Protein AF-A0A292YGA5-F1 (afdb_monomer)

pLDDT: mean 84.22, std 21.37, range [30.75, 98.56]

Structure (mmCIF, N/CA/C/O backbone):
data_AF-A0A292YGA5-F1
#
_entry.id   AF-A0A292YGA5-F1
#
loop_
_atom_site.group_PDB
_atom_site.id
_atom_site.type_symbol
_atom_site.label_atom_id
_atom_site.label_alt_id
_atom_site.label_comp_id
_atom_site.label_asym_id
_atom_site.label_entity_id
_atom_site.label_seq_id
_atom_site.pdbx_PDB_ins_code
_atom_site.Cartn_x
_atom_site.Cartn_y
_atom_site.Cartn_z
_atom_site.occupancy
_atom_site.B_iso_or_equiv
_atom_site.auth_seq_id
_atom_site.auth_comp_id
_atom_site.auth_asym_id
_atom_site.auth_atom_id
_atom_site.pdbx_PDB_model_num
ATOM 1 N N . MET A 1 1 ? 55.006 -7.213 19.795 1.00 36.94 1 MET A N 1
ATOM 2 C CA . MET A 1 1 ? 55.096 -8.592 19.264 1.00 36.94 1 MET A CA 1
ATOM 3 C C . MET A 1 1 ? 53.726 -9.021 18.748 1.00 36.94 1 MET A C 1
ATOM 5 O O . MET A 1 1 ? 52.816 -9.013 19.555 1.00 36.94 1 MET A O 1
ATOM 9 N N . LYS A 1 2 ? 53.654 -9.428 17.462 1.00 37.22 2 LYS A N 1
ATOM 10 C CA . LYS A 1 2 ? 52.672 -10.337 16.805 1.00 37.22 2 LYS A CA 1
ATOM 11 C C . LYS A 1 2 ? 51.187 -9.887 16.752 1.00 37.22 2 LYS A C 1
ATOM 13 O O . LYS A 1 2 ? 50.648 -9.563 17.791 1.00 37.22 2 LYS A O 1
ATOM 18 N N . LYS A 1 3 ? 50.399 -9.919 15.661 1.00 42.31 3 LYS A N 1
ATOM 19 C CA . LYS A 1 3 ? 50.449 -10.244 14.201 1.00 42.31 3 LYS A CA 1
ATOM 20 C C . LYS A 1 3 ? 49.104 -9.689 13.634 1.00 42.31 3 LYS A C 1
ATOM 22 O O . LYS A 1 3 ? 48.087 -9.935 14.264 1.00 42.31 3 LYS A O 1
ATOM 27 N N . MET A 1 4 ? 49.035 -8.751 12.683 1.00 45.59 4 MET A N 1
ATOM 28 C CA . MET A 1 4 ? 48.920 -8.884 11.207 1.00 45.59 4 MET A CA 1
ATOM 29 C C . MET A 1 4 ? 48.117 -10.082 10.647 1.00 45.59 4 MET A C 1
ATOM 31 O O . MET A 1 4 ? 48.539 -11.228 10.786 1.00 45.59 4 MET A O 1
ATOM 35 N N . SER A 1 5 ? 47.022 -9.774 9.938 1.00 47.41 5 SER A N 1
ATOM 36 C CA . SER A 1 5 ? 46.408 -10.480 8.784 1.00 47.41 5 SER A CA 1
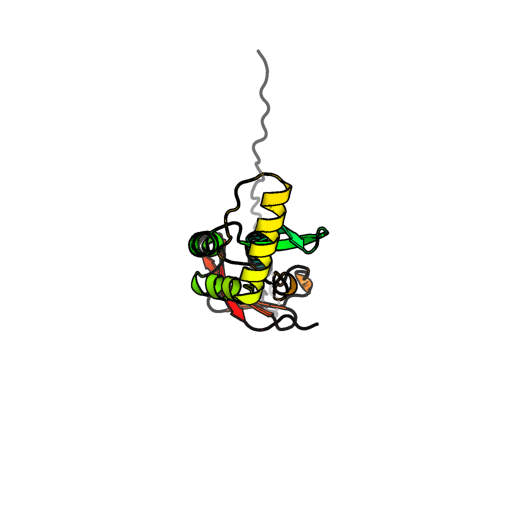ATOM 37 C C . SER A 1 5 ? 45.362 -9.501 8.212 1.00 47.41 5 SER A C 1
ATOM 39 O O . SER A 1 5 ? 44.391 -9.208 8.896 1.00 47.41 5 SER A O 1
ATOM 41 N N . THR A 1 6 ? 45.586 -8.720 7.152 1.00 47.16 6 THR A N 1
ATOM 42 C CA . THR A 1 6 ? 45.854 -9.039 5.735 1.00 47.16 6 THR A CA 1
ATOM 43 C C . THR A 1 6 ? 44.740 -9.853 5.085 1.00 47.16 6 THR A C 1
ATOM 45 O O . THR A 1 6 ? 44.683 -11.062 5.264 1.00 47.16 6 THR A O 1
ATOM 48 N N . LEU A 1 7 ? 43.918 -9.179 4.276 1.00 38.97 7 LEU A N 1
ATOM 49 C CA . LEU A 1 7 ? 43.362 -9.697 3.020 1.00 38.97 7 LEU A CA 1
ATOM 50 C C . LEU A 1 7 ? 42.917 -8.496 2.169 1.00 38.97 7 LEU A C 1
ATOM 52 O O . LEU A 1 7 ? 41.781 -8.036 2.224 1.00 38.97 7 LEU A O 1
ATOM 56 N N . LEU A 1 8 ? 43.884 -7.944 1.433 1.00 45.69 8 LEU A N 1
ATOM 57 C CA . LEU A 1 8 ? 43.663 -7.018 0.326 1.00 45.69 8 LEU A CA 1
ATOM 58 C C . LEU A 1 8 ? 43.390 -7.858 -0.923 1.00 45.69 8 LEU A C 1
ATOM 60 O O . LEU A 1 8 ? 44.188 -8.720 -1.290 1.00 45.69 8 LEU A O 1
ATOM 64 N N . LEU A 1 9 ? 42.243 -7.607 -1.546 1.00 36.03 9 LEU A N 1
ATOM 65 C CA . LEU A 1 9 ? 41.807 -8.217 -2.792 1.00 36.03 9 LEU A CA 1
ATOM 66 C C . LEU A 1 9 ? 42.615 -7.613 -3.950 1.00 36.03 9 LEU A C 1
ATOM 68 O O . LEU A 1 9 ? 42.354 -6.492 -4.376 1.00 36.03 9 LEU A O 1
ATOM 72 N N . ALA A 1 10 ? 43.603 -8.353 -4.446 1.00 46.50 10 ALA A N 1
ATOM 73 C CA . ALA A 1 10 ? 44.297 -8.053 -5.692 1.00 46.50 10 ALA A CA 1
ATOM 74 C C . ALA A 1 10 ? 44.025 -9.193 -6.678 1.00 46.50 10 ALA A C 1
ATOM 76 O O . ALA A 1 10 ? 44.630 -10.259 -6.588 1.00 46.50 10 ALA A O 1
ATOM 77 N N . ALA A 1 11 ? 43.100 -8.968 -7.609 1.00 43.94 11 ALA A N 1
ATOM 78 C CA . ALA A 1 11 ? 42.977 -9.775 -8.814 1.00 43.94 11 ALA A CA 1
ATOM 79 C C . ALA A 1 11 ? 43.435 -8.912 -9.993 1.00 43.94 11 ALA A C 1
ATOM 81 O O . ALA A 1 11 ? 42.787 -7.949 -10.396 1.00 43.94 11 ALA A O 1
ATOM 82 N N . THR A 1 12 ? 44.628 -9.245 -10.462 1.00 43.00 12 THR A N 1
ATOM 83 C CA . THR A 1 12 ? 45.374 -8.669 -11.575 1.00 43.00 12 THR A CA 1
ATOM 84 C C . THR A 1 12 ? 44.619 -8.762 -12.901 1.00 43.00 12 THR A C 1
ATOM 86 O O . THR A 1 12 ? 44.278 -9.855 -13.350 1.00 43.00 12 THR A O 1
ATOM 89 N N . LEU A 1 13 ? 44.452 -7.615 -13.564 1.00 35.78 13 LEU A N 1
ATOM 90 C CA . LEU A 1 13 ? 44.256 -7.508 -15.011 1.00 35.78 13 LEU A CA 1
ATOM 91 C C . LEU A 1 13 ? 45.503 -8.061 -15.717 1.00 35.78 13 LEU A C 1
ATOM 93 O O . LEU A 1 13 ? 46.558 -7.429 -15.693 1.00 35.78 13 LEU A O 1
ATOM 97 N N . VAL A 1 14 ? 45.387 -9.226 -16.354 1.00 40.16 14 VAL A N 1
ATOM 98 C CA . VAL A 1 14 ? 46.364 -9.686 -17.347 1.00 40.16 14 VAL A CA 1
ATOM 99 C C . VAL A 1 14 ? 45.773 -9.420 -18.722 1.00 40.16 14 VAL A C 1
ATOM 101 O O . VAL A 1 14 ? 44.902 -10.138 -19.204 1.00 40.16 14 VAL A O 1
ATOM 104 N N . VAL A 1 15 ? 46.252 -8.336 -19.327 1.00 43.38 15 VAL A N 1
ATOM 105 C CA . VAL A 1 15 ? 46.129 -8.063 -20.755 1.00 43.38 15 VAL A CA 1
ATOM 106 C C . VAL A 1 15 ? 47.105 -8.991 -21.471 1.00 43.38 15 VAL A C 1
ATOM 108 O O . VAL A 1 15 ? 48.317 -8.825 -21.357 1.00 43.38 15 VAL A O 1
ATOM 111 N N . THR A 1 16 ? 46.591 -9.948 -22.235 1.00 45.00 16 THR A N 1
ATOM 112 C CA . THR A 1 16 ? 47.358 -10.628 -23.283 1.00 45.00 16 THR A CA 1
ATOM 113 C C . THR A 1 16 ? 46.662 -10.408 -24.615 1.00 45.00 16 THR A C 1
ATOM 115 O O . THR A 1 16 ? 45.787 -11.158 -25.039 1.00 45.00 16 THR A O 1
ATOM 118 N N . ALA A 1 17 ? 47.081 -9.336 -25.287 1.00 42.00 17 ALA A N 1
ATOM 119 C CA . ALA A 1 17 ? 46.960 -9.224 -26.727 1.00 42.00 17 ALA A CA 1
ATOM 120 C C . ALA A 1 17 ? 47.887 -10.272 -27.359 1.00 42.00 17 ALA A C 1
ATOM 122 O O . ALA A 1 17 ? 49.104 -10.207 -27.198 1.00 42.00 17 ALA A O 1
ATOM 123 N N . ALA A 1 18 ? 47.312 -11.233 -28.075 1.00 42.38 18 ALA A N 1
ATOM 124 C CA . ALA A 1 18 ? 48.036 -12.043 -29.040 1.00 42.38 18 ALA A CA 1
ATOM 125 C C . ALA A 1 18 ? 47.460 -11.734 -30.421 1.00 42.38 18 ALA A C 1
ATOM 127 O O . ALA A 1 18 ? 46.301 -12.022 -30.716 1.00 42.38 18 ALA A O 1
ATOM 128 N N . ALA A 1 19 ? 48.289 -11.093 -31.239 1.00 43.38 19 ALA A N 1
ATOM 129 C CA . ALA A 1 19 ? 48.060 -10.892 -32.654 1.00 43.38 19 ALA A CA 1
ATOM 130 C C . ALA A 1 19 ? 47.937 -12.255 -33.354 1.00 43.38 19 ALA A C 1
ATOM 132 O O . ALA A 1 19 ? 48.871 -13.054 -33.340 1.00 43.38 19 ALA A O 1
ATOM 133 N N . GLY A 1 20 ? 46.790 -12.497 -33.983 1.00 33.97 20 GLY A N 1
ATOM 134 C CA . GLY A 1 20 ? 46.601 -13.544 -34.979 1.00 33.97 20 GLY A CA 1
ATOM 135 C C . GLY A 1 20 ? 46.347 -12.889 -36.329 1.00 33.97 20 GLY A C 1
ATOM 136 O O . GLY A 1 20 ? 45.259 -12.377 -36.576 1.00 33.97 20 GLY A O 1
ATOM 137 N N . VAL A 1 21 ? 47.363 -12.875 -37.190 1.00 38.38 21 VAL A N 1
ATOM 138 C CA . VAL A 1 21 ? 47.228 -12.524 -38.606 1.00 38.38 21 VAL A CA 1
ATOM 139 C C . VAL A 1 21 ? 46.658 -13.752 -39.318 1.00 38.38 21 VAL A C 1
ATOM 141 O O . VAL A 1 21 ? 47.274 -14.814 -39.295 1.00 38.38 21 VAL A O 1
ATOM 144 N N . GLY A 1 22 ? 45.480 -13.625 -39.931 1.00 30.75 22 GLY A N 1
ATOM 145 C CA . GLY A 1 22 ? 44.845 -14.705 -40.689 1.00 30.75 22 GLY A CA 1
ATOM 146 C C . GLY A 1 22 ? 43.631 -14.209 -41.469 1.00 30.75 22 GLY A C 1
ATOM 147 O O . GLY A 1 22 ? 42.563 -13.997 -40.908 1.00 30.75 22 GLY A O 1
ATOM 148 N N . CYS A 1 23 ? 43.815 -13.999 -42.770 1.00 35.69 23 CYS A N 1
ATOM 149 C CA . CYS A 1 23 ? 42.796 -13.565 -43.720 1.00 35.69 23 CYS A CA 1
ATOM 150 C C . CYS A 1 23 ? 41.814 -14.717 -44.008 1.00 35.69 23 CYS A C 1
ATOM 152 O O . CYS A 1 23 ? 42.226 -15.734 -44.559 1.00 35.69 23 CYS A O 1
ATOM 154 N N . SER A 1 24 ? 40.533 -14.576 -43.656 1.00 31.59 24 SER A N 1
ATOM 155 C CA . SER A 1 24 ? 39.443 -15.313 -44.308 1.00 31.59 24 SER A CA 1
ATOM 156 C C . SER A 1 24 ? 38.099 -14.614 -44.085 1.00 31.59 24 SER A C 1
ATOM 158 O O . SER A 1 24 ? 37.747 -14.194 -42.988 1.00 31.59 24 SER A O 1
ATOM 160 N N . SER A 1 25 ? 37.380 -14.472 -45.186 1.00 41.31 25 SER A N 1
ATOM 161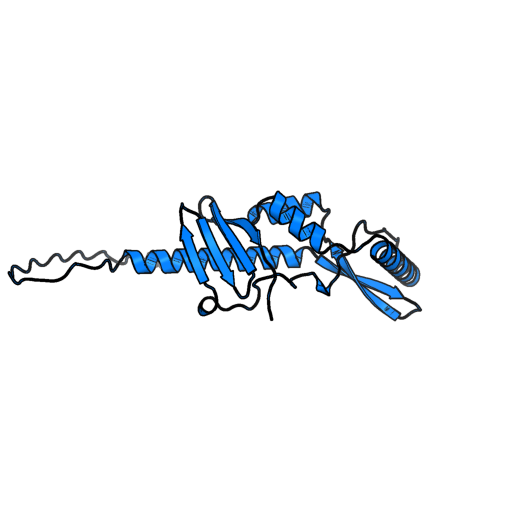 C CA . SER A 1 25 ? 36.035 -13.945 -45.397 1.00 41.31 25 SER A CA 1
ATOM 162 C C . SER A 1 25 ? 34.953 -14.350 -44.377 1.00 41.31 25 SER A C 1
ATOM 164 O O . SER A 1 25 ? 34.746 -15.533 -44.127 1.00 41.31 25 SER A O 1
ATOM 166 N N . GLY A 1 26 ? 34.133 -13.369 -43.968 1.00 41.62 26 GLY A N 1
ATOM 167 C CA . GLY A 1 26 ? 32.732 -13.566 -43.560 1.00 41.62 26 GLY A CA 1
ATOM 168 C C . GLY A 1 26 ? 32.420 -13.552 -42.052 1.00 41.62 26 GLY A C 1
ATOM 169 O O . GLY A 1 26 ? 33.089 -14.201 -41.263 1.00 41.62 26 GLY A O 1
ATOM 170 N N . LYS A 1 27 ? 31.300 -12.889 -41.710 1.00 35.88 27 LYS A N 1
ATOM 171 C CA . LYS A 1 27 ? 30.590 -12.794 -40.408 1.00 35.88 27 LYS A CA 1
ATOM 172 C C . LYS A 1 27 ? 31.090 -11.768 -39.374 1.00 35.88 27 LYS A C 1
ATOM 174 O O . LYS A 1 27 ? 31.952 -12.022 -38.548 1.00 35.88 27 LYS A O 1
ATOM 179 N N . GLN A 1 28 ? 30.399 -10.626 -39.406 1.00 40.97 28 GLN A N 1
ATOM 180 C CA . GLN A 1 28 ? 29.844 -9.852 -38.286 1.00 40.97 28 GLN A CA 1
ATOM 181 C C . GLN A 1 28 ? 30.280 -10.295 -36.874 1.00 40.97 28 GLN A C 1
ATOM 183 O O . GLN A 1 28 ? 29.779 -11.283 -36.334 1.00 40.97 28 GLN A O 1
ATOM 188 N N . ALA A 1 29 ? 31.153 -9.502 -36.250 1.00 36.06 29 ALA A N 1
ATOM 189 C CA . ALA A 1 29 ? 31.419 -9.576 -34.820 1.00 36.06 29 ALA A CA 1
ATOM 190 C C . ALA A 1 29 ? 30.175 -9.091 -34.058 1.00 36.06 29 ALA A C 1
ATOM 192 O O . ALA A 1 29 ? 29.891 -7.896 -33.9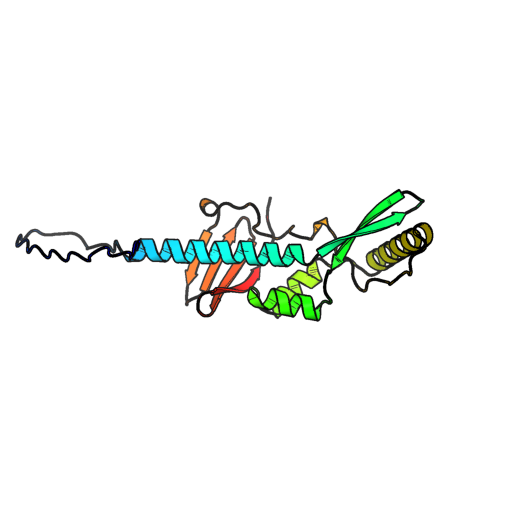88 1.00 36.06 29 ALA A O 1
ATOM 193 N N . ALA A 1 30 ? 29.395 -10.036 -33.537 1.00 38.81 30 ALA A N 1
ATOM 194 C CA . ALA A 1 30 ? 28.315 -9.751 -32.610 1.00 38.81 30 ALA A CA 1
ATOM 195 C C . ALA A 1 30 ? 28.892 -9.511 -31.208 1.00 38.81 30 ALA A C 1
ATOM 197 O O . ALA A 1 30 ? 29.649 -10.322 -30.681 1.00 38.81 30 ALA A O 1
ATOM 198 N N . SER A 1 31 ? 28.485 -8.387 -30.628 1.00 44.22 31 SER A N 1
ATOM 199 C CA . SER A 1 31 ? 28.705 -7.932 -29.259 1.00 44.22 31 SER A CA 1
ATOM 200 C C . SER A 1 31 ? 28.488 -9.024 -28.201 1.00 44.22 31 SER A C 1
ATOM 202 O O . SER A 1 31 ? 27.356 -9.479 -27.997 1.00 44.22 31 SER A O 1
ATOM 204 N N . THR A 1 32 ? 29.537 -9.384 -27.464 1.00 41.41 32 THR A N 1
ATOM 205 C CA . THR A 1 32 ? 29.425 -10.295 -26.310 1.00 41.41 32 THR A CA 1
ATOM 206 C C . THR A 1 32 ? 29.404 -9.554 -24.966 1.00 41.41 32 THR A C 1
ATOM 208 O O . THR A 1 32 ? 28.936 -10.119 -23.984 1.00 41.41 32 THR A O 1
ATOM 211 N N . GLU A 1 33 ? 29.820 -8.283 -24.908 1.00 41.44 33 GLU A N 1
ATOM 212 C CA . GLU A 1 33 ? 29.811 -7.485 -23.665 1.00 41.44 33 GLU A CA 1
ATOM 213 C C . GLU A 1 33 ? 28.479 -6.765 -23.396 1.00 41.44 33 GLU A C 1
ATOM 215 O O . GLU A 1 33 ? 28.034 -6.744 -22.252 1.00 41.44 33 GLU A O 1
ATOM 220 N N . ALA A 1 34 ? 27.769 -6.290 -24.427 1.00 44.22 34 ALA A N 1
ATOM 221 C CA . ALA A 1 34 ? 26.494 -5.575 -24.254 1.00 44.22 34 ALA A CA 1
ATOM 222 C C . ALA A 1 34 ? 25.399 -6.430 -23.574 1.00 44.22 34 ALA A C 1
ATOM 224 O O . ALA A 1 34 ? 24.658 -5.953 -22.725 1.00 44.22 34 ALA A O 1
ATOM 225 N N . LYS A 1 35 ? 25.345 -7.741 -23.855 1.00 47.25 35 LYS A N 1
ATOM 226 C CA . LYS A 1 35 ? 24.264 -8.617 -23.362 1.00 47.25 35 LYS A CA 1
ATOM 227 C C . LYS A 1 35 ? 24.291 -8.889 -21.853 1.00 47.25 35 LYS A C 1
ATOM 229 O O . LYS A 1 35 ? 23.268 -9.287 -21.295 1.00 47.25 35 LYS A O 1
ATOM 234 N N . LYS A 1 36 ? 25.449 -8.763 -21.194 1.00 51.69 36 LYS A N 1
ATOM 235 C CA . LYS A 1 36 ? 25.587 -9.097 -19.764 1.00 51.69 36 LYS A CA 1
ATOM 236 C C . LYS A 1 36 ? 25.152 -7.931 -18.874 1.00 51.69 36 LYS A C 1
ATOM 238 O O . LYS A 1 36 ? 24.501 -8.168 -17.858 1.00 51.69 36 LYS A O 1
ATOM 243 N N . ASP A 1 37 ? 25.466 -6.709 -19.296 1.00 59.75 37 ASP A N 1
ATOM 244 C CA . ASP A 1 37 ? 25.106 -5.474 -18.595 1.00 59.75 37 ASP A CA 1
ATOM 245 C C . ASP A 1 37 ? 23.593 -5.204 -18.699 1.00 59.75 37 ASP A C 1
ATOM 247 O O . ASP A 1 37 ? 22.925 -4.983 -17.687 1.00 59.75 37 ASP A O 1
ATOM 251 N N . ASP A 1 38 ? 23.010 -5.422 -19.886 1.00 70.19 38 ASP A N 1
ATOM 252 C CA . ASP A 1 38 ? 21.560 -5.336 -20.108 1.00 70.19 38 ASP A CA 1
ATOM 253 C C . ASP A 1 38 ? 20.784 -6.297 -19.192 1.00 70.19 38 ASP A C 1
ATOM 255 O O . ASP A 1 38 ? 19.786 -5.924 -18.572 1.00 70.19 38 ASP A O 1
ATOM 259 N N . SER A 1 39 ? 21.263 -7.539 -19.031 1.00 79.69 39 SER A N 1
ATOM 260 C CA . SER A 1 39 ? 20.615 -8.508 -18.137 1.00 79.69 39 SER A CA 1
ATOM 261 C C . SER A 1 39 ? 20.676 -8.075 -16.670 1.00 79.69 39 SER A C 1
ATOM 263 O O . SER A 1 39 ? 19.720 -8.316 -15.926 1.00 79.69 39 SER A O 1
ATOM 265 N N . GLN A 1 40 ? 21.767 -7.445 -16.233 1.00 88.19 40 GLN A N 1
ATOM 266 C CA . GLN A 1 40 ? 21.896 -6.957 -14.863 1.00 88.19 40 GLN A CA 1
ATOM 267 C C . GLN A 1 40 ? 21.010 -5.730 -14.619 1.00 88.19 40 GLN A C 1
ATOM 269 O O . GLN A 1 40 ? 20.318 -5.673 -13.597 1.00 88.19 40 GLN A O 1
ATOM 274 N N . ALA A 1 41 ? 20.972 -4.786 -15.560 1.00 88.44 41 ALA A N 1
ATOM 275 C CA . ALA A 1 41 ? 20.101 -3.618 -15.488 1.00 88.44 41 ALA A CA 1
ATOM 276 C C . ALA A 1 41 ? 18.619 -4.023 -15.430 1.00 88.44 41 ALA A C 1
ATOM 278 O O . ALA A 1 41 ? 17.898 -3.575 -14.538 1.00 88.44 41 ALA A O 1
ATOM 279 N N . GLN A 1 42 ? 18.191 -4.961 -16.281 1.00 91.06 42 GLN A N 1
ATOM 280 C CA . GLN A 1 42 ? 16.826 -5.499 -16.286 1.00 91.06 42 GLN A CA 1
ATOM 281 C C . GLN A 1 42 ? 16.465 -6.202 -14.970 1.00 91.06 42 GLN A C 1
ATOM 283 O O . GLN A 1 42 ? 15.392 -5.963 -14.414 1.00 91.06 42 GLN A O 1
ATOM 288 N N . ARG A 1 43 ? 17.368 -7.033 -14.427 1.00 92.50 43 ARG A N 1
ATOM 289 C CA . ARG A 1 43 ? 17.173 -7.681 -13.114 1.00 92.50 43 ARG A CA 1
ATOM 290 C C . ARG A 1 43 ? 17.053 -6.660 -11.991 1.00 92.50 43 ARG A C 1
ATOM 292 O O . ARG A 1 43 ? 16.224 -6.828 -11.101 1.00 92.50 43 ARG A O 1
ATOM 299 N N . THR A 1 44 ? 17.847 -5.595 -12.048 1.00 92.69 44 THR A N 1
ATOM 300 C CA . THR A 1 44 ? 17.812 -4.515 -11.057 1.00 92.69 44 THR A CA 1
ATOM 301 C C . THR A 1 44 ? 16.517 -3.708 -11.157 1.00 92.69 44 THR A C 1
ATOM 303 O O . THR A 1 44 ? 15.895 -3.430 -10.134 1.00 92.69 44 THR A O 1
ATOM 306 N N . ALA A 1 45 ? 16.060 -3.390 -12.373 1.00 94.31 45 ALA A N 1
ATOM 307 C CA . ALA A 1 45 ? 14.778 -2.725 -12.597 1.00 94.31 45 ALA A CA 1
ATOM 308 C C . ALA A 1 45 ? 13.604 -3.579 -12.092 1.00 94.31 45 ALA A C 1
ATOM 310 O O . ALA A 1 45 ? 12.704 -3.064 -11.431 1.00 94.31 45 ALA A O 1
ATOM 311 N N . TYR A 1 46 ? 13.637 -4.893 -12.329 1.00 95.50 46 TYR A N 1
ATOM 312 C CA . TYR A 1 46 ? 12.637 -5.821 -11.802 1.00 95.50 46 TYR A CA 1
ATOM 313 C C . TYR A 1 46 ? 12.637 -5.888 -10.272 1.00 95.50 46 TYR A C 1
ATOM 315 O O . TYR A 1 46 ? 11.588 -5.742 -9.644 1.00 95.50 46 TYR A O 1
ATOM 323 N N . ALA A 1 47 ? 13.814 -6.036 -9.659 1.00 95.00 47 ALA A N 1
ATOM 324 C CA . ALA A 1 47 ? 13.952 -6.034 -8.205 1.00 95.00 47 ALA A CA 1
ATOM 325 C C . ALA A 1 47 ? 13.461 -4.718 -7.579 1.00 95.00 47 ALA A C 1
ATOM 327 O O . ALA A 1 47 ? 12.864 -4.734 -6.503 1.00 95.00 47 ALA A O 1
ATOM 328 N N . ALA A 1 48 ? 13.657 -3.587 -8.263 1.00 95.62 48 ALA A N 1
ATOM 329 C CA . ALA A 1 48 ? 13.128 -2.303 -7.823 1.00 95.62 48 ALA A CA 1
ATOM 330 C C . ALA A 1 48 ? 11.593 -2.276 -7.813 1.00 95.62 48 ALA A C 1
ATOM 332 O O . ALA A 1 48 ? 11.028 -1.722 -6.873 1.00 95.62 48 ALA A O 1
ATOM 333 N N . VAL A 1 49 ? 10.914 -2.904 -8.787 1.00 96.75 49 VAL A N 1
ATOM 334 C CA . VAL A 1 49 ? 9.445 -3.032 -8.750 1.00 96.75 49 VAL A CA 1
ATOM 335 C C . VAL A 1 49 ? 8.993 -3.855 -7.551 1.00 96.75 49 VAL A C 1
ATOM 337 O O . VAL A 1 49 ? 8.124 -3.402 -6.811 1.00 96.75 49 VAL A O 1
ATOM 340 N N . LEU A 1 50 ? 9.604 -5.021 -7.325 1.00 96.19 50 LEU A N 1
ATOM 341 C CA . LEU A 1 50 ? 9.261 -5.878 -6.185 1.00 96.19 50 LEU A CA 1
ATOM 342 C C . LEU A 1 50 ? 9.427 -5.136 -4.855 1.00 96.19 50 LEU A C 1
ATOM 344 O O . LEU A 1 50 ? 8.513 -5.105 -4.038 1.00 96.19 50 LEU A O 1
ATOM 348 N N . LEU A 1 51 ? 10.558 -4.450 -4.670 1.00 95.12 51 LEU A N 1
ATOM 349 C CA . LEU A 1 51 ? 10.807 -3.666 -3.462 1.00 95.12 51 LEU A CA 1
ATOM 350 C C . LEU A 1 51 ? 9.799 -2.520 -3.294 1.00 95.12 51 LEU A C 1
ATOM 352 O O . LEU A 1 51 ? 9.383 -2.212 -2.177 1.00 95.12 51 LEU A O 1
ATOM 356 N N . ALA A 1 52 ? 9.428 -1.860 -4.388 1.00 96.19 52 ALA A N 1
ATOM 357 C CA . ALA A 1 52 ? 8.470 -0.766 -4.372 1.00 96.19 52 ALA A CA 1
ATOM 358 C C . ALA A 1 52 ? 7.055 -1.248 -3.993 1.00 96.19 52 ALA A C 1
ATOM 360 O O . ALA A 1 52 ? 6.367 -0.560 -3.234 1.00 96.19 52 ALA A O 1
ATOM 361 N N . GLU A 1 53 ? 6.646 -2.424 -4.473 1.00 96.25 53 GLU A N 1
ATOM 362 C CA . GLU A 1 53 ? 5.380 -3.085 -4.125 1.00 96.25 53 GLU A CA 1
ATOM 363 C C . GLU A 1 53 ? 5.372 -3.602 -2.679 1.00 96.25 53 GLU A C 1
ATOM 365 O O . GLU A 1 53 ? 4.389 -3.407 -1.963 1.00 96.25 53 GLU A O 1
ATOM 370 N N . ASP A 1 54 ? 6.478 -4.177 -2.201 1.00 95.25 54 ASP A N 1
ATOM 371 C CA . ASP A 1 54 ? 6.618 -4.604 -0.803 1.00 95.25 54 ASP A CA 1
ATOM 372 C C . ASP A 1 54 ? 6.520 -3.415 0.159 1.00 95.25 54 ASP A C 1
ATOM 374 O O . ASP A 1 54 ? 5.815 -3.469 1.170 1.00 95.25 54 ASP A O 1
ATOM 378 N N . ARG A 1 55 ? 7.176 -2.296 -0.178 1.00 95.12 55 ARG A N 1
ATOM 379 C CA . ARG A 1 55 ? 7.057 -1.041 0.581 1.00 95.12 55 ARG A CA 1
ATOM 380 C C . ARG A 1 55 ? 5.627 -0.520 0.591 1.00 95.12 55 ARG A C 1
ATOM 382 O O . ARG A 1 55 ? 5.176 -0.064 1.637 1.00 95.12 55 ARG A O 1
ATOM 389 N N . PHE A 1 56 ? 4.931 -0.584 -0.545 1.00 96.69 56 PHE A N 1
ATOM 390 C CA . PHE A 1 56 ? 3.532 -0.178 -0.651 1.00 96.69 56 PHE A CA 1
ATOM 391 C C . PHE A 1 56 ? 2.631 -1.020 0.255 1.00 96.69 56 PHE A C 1
ATOM 393 O O . PHE A 1 56 ? 1.900 -0.475 1.080 1.00 96.69 56 PHE A O 1
ATOM 400 N N . GLN A 1 57 ? 2.722 -2.345 0.157 1.00 95.56 57 GLN A N 1
ATOM 401 C CA . GLN A 1 57 ? 1.919 -3.259 0.972 1.00 95.56 57 GLN A CA 1
ATOM 402 C C . GLN A 1 57 ? 2.235 -3.108 2.465 1.00 95.56 57 GLN A C 1
ATOM 404 O O . GLN A 1 57 ? 1.323 -3.113 3.291 1.00 95.56 57 GLN A O 1
ATOM 409 N N . GLY A 1 58 ? 3.504 -2.865 2.807 1.00 94.81 58 GLY A N 1
ATOM 410 C CA . GLY A 1 58 ? 3.954 -2.578 4.168 1.00 94.81 58 GLY A CA 1
ATOM 411 C C . GLY A 1 58 ? 3.451 -1.255 4.763 1.00 94.81 58 GLY A C 1
ATOM 412 O O . GLY A 1 58 ? 3.712 -0.996 5.937 1.00 94.81 58 GLY A O 1
ATOM 413 N N . MET A 1 59 ? 2.735 -0.410 4.010 1.00 95.94 59 MET A N 1
ATOM 414 C CA . MET A 1 59 ? 2.061 0.778 4.561 1.00 95.94 59 MET A CA 1
ATOM 415 C C . MET A 1 59 ? 0.778 0.446 5.315 1.00 95.94 59 MET A C 1
ATOM 417 O O . MET A 1 59 ? 0.255 1.311 6.015 1.00 95.94 59 MET A O 1
ATOM 421 N N . PHE A 1 60 ? 0.273 -0.781 5.200 1.00 97.25 60 PHE A N 1
ATOM 422 C CA . PHE A 1 60 ? -0.984 -1.184 5.811 1.00 97.25 60 PHE A CA 1
ATOM 423 C C . PHE A 1 60 ? -0.749 -2.256 6.867 1.00 97.25 60 PHE A C 1
ATOM 425 O O . PHE A 1 60 ? -0.116 -3.279 6.612 1.00 97.25 60 PHE A O 1
ATOM 432 N N . GLU A 1 61 ? -1.296 -2.038 8.055 1.00 96.31 61 GLU A N 1
ATOM 433 C CA . GLU A 1 61 ? -1.201 -2.967 9.175 1.00 96.31 61 GLU A CA 1
ATOM 434 C C . GLU A 1 61 ? -2.583 -3.444 9.613 1.00 96.31 61 GLU A C 1
ATOM 436 O O . GLU A 1 61 ? -3.575 -2.720 9.517 1.00 96.31 61 GLU A O 1
ATOM 441 N N . ALA A 1 62 ? -2.656 -4.680 10.102 1.00 97.12 62 ALA A N 1
ATOM 442 C CA . ALA A 1 62 ? -3.883 -5.204 10.676 1.00 97.12 62 ALA A CA 1
ATOM 443 C C . ALA A 1 62 ? -4.077 -4.641 12.091 1.00 97.12 62 ALA A C 1
ATOM 445 O O . ALA A 1 62 ? -3.263 -4.879 12.984 1.00 97.12 62 ALA A O 1
ATOM 446 N N . LYS A 1 63 ? -5.189 -3.945 12.311 1.00 97.31 63 LYS A N 1
ATOM 447 C CA . LYS A 1 63 ? -5.640 -3.465 13.616 1.00 97.31 63 LYS A CA 1
ATOM 448 C C . LYS A 1 63 ? -6.872 -4.254 14.047 1.00 97.31 63 LYS A C 1
ATOM 450 O O . LYS A 1 63 ? -7.810 -4.431 13.270 1.00 97.31 63 LYS A O 1
ATOM 455 N N . GLN A 1 64 ? -6.856 -4.735 15.286 1.00 97.50 64 GLN A N 1
ATOM 456 C CA . GLN A 1 64 ? -7.938 -5.540 15.854 1.00 97.50 64 GLN A CA 1
ATOM 457 C C . GLN A 1 64 ? -9.060 -4.654 16.410 1.00 97.50 64 GLN A C 1
ATOM 459 O O . GLN A 1 64 ? -8.798 -3.645 17.069 1.00 97.50 64 GLN A O 1
ATOM 464 N N . GLY A 1 65 ? -10.303 -5.057 16.165 1.00 97.44 65 GLY A N 1
ATOM 465 C CA . GLY A 1 65 ? -11.534 -4.510 16.731 1.00 97.44 65 GLY A CA 1
ATOM 466 C C . GLY A 1 65 ? -12.424 -5.623 17.297 1.00 97.44 65 GLY A C 1
ATOM 467 O O . GLY A 1 65 ? -12.083 -6.802 17.202 1.00 97.44 65 GLY A O 1
ATOM 468 N N . LEU A 1 66 ? -13.563 -5.253 17.884 1.00 98.00 66 LEU A N 1
ATOM 469 C CA . LEU A 1 66 ? -14.614 -6.185 18.300 1.00 98.00 66 LEU A CA 1
ATOM 470 C C . LEU A 1 66 ? -15.911 -5.907 17.541 1.00 98.00 66 LEU A C 1
ATOM 472 O O . LEU A 1 66 ? -16.327 -4.761 17.444 1.00 98.00 66 LEU A O 1
ATOM 476 N N . GLU A 1 67 ? -16.567 -6.960 17.056 1.00 95.38 67 GLU A N 1
ATOM 477 C CA . GLU A 1 67 ? -17.943 -6.912 16.552 1.00 95.38 67 GLU A CA 1
ATOM 478 C C . GLU A 1 67 ? -18.770 -7.994 17.242 1.00 95.38 67 GLU A C 1
ATOM 480 O O . GLU A 1 67 ? -18.494 -9.188 17.107 1.00 95.38 67 GLU A O 1
ATOM 485 N N . GLY A 1 68 ? -19.777 -7.591 18.025 1.00 91.81 68 GLY A N 1
ATOM 486 C CA . GLY A 1 68 ? -20.632 -8.544 18.743 1.00 91.81 68 GLY A CA 1
ATOM 487 C C . GLY A 1 68 ? -19.847 -9.459 19.694 1.00 91.81 68 GLY A C 1
ATOM 488 O O . GLY A 1 68 ? -20.177 -10.635 19.837 1.00 91.81 68 GLY A O 1
ATOM 489 N N . GLY A 1 69 ? -18.769 -8.938 20.291 1.00 91.25 69 GLY A N 1
ATOM 490 C CA . GLY A 1 69 ? -17.884 -9.678 21.197 1.00 91.25 69 GLY A CA 1
ATOM 491 C C . GLY A 1 69 ? -16.867 -10.602 20.516 1.00 91.25 69 GLY A C 1
ATOM 492 O O . GLY A 1 69 ? -16.132 -11.291 21.219 1.00 91.25 69 GLY A O 1
ATOM 493 N N . LYS A 1 70 ? -16.793 -10.626 19.178 1.00 96.25 70 LYS A N 1
ATOM 494 C CA . LYS A 1 70 ? -15.788 -11.392 18.424 1.00 96.25 70 LYS A CA 1
ATOM 495 C C . LYS A 1 70 ? -14.700 -10.478 17.880 1.00 96.25 70 LYS A C 1
ATOM 497 O O . LYS A 1 70 ? -14.996 -9.375 17.429 1.00 96.25 70 LYS A O 1
ATOM 502 N N . GLU A 1 71 ? -13.459 -10.957 17.887 1.00 96.62 71 GLU A N 1
ATOM 503 C CA . GLU A 1 71 ? -12.348 -10.235 17.269 1.00 96.62 71 GLU A CA 1
ATOM 504 C C . GLU A 1 71 ? -12.496 -10.191 15.747 1.00 96.62 71 GLU A C 1
ATOM 506 O O . GLU A 1 71 ? -12.780 -11.198 15.093 1.00 96.62 71 GLU A O 1
ATOM 511 N N . VAL A 1 72 ? -12.297 -8.997 15.197 1.00 97.50 72 VAL A N 1
ATOM 512 C CA . VAL A 1 72 ? -12.278 -8.718 13.762 1.00 97.50 72 VAL A CA 1
ATOM 513 C C . VAL A 1 72 ? -11.055 -7.868 13.435 1.00 97.50 72 VAL A C 1
ATOM 515 O O . VAL A 1 72 ? -10.642 -7.031 14.235 1.00 97.50 72 VAL A O 1
ATOM 518 N N . ALA A 1 73 ? -10.479 -8.055 12.249 1.00 97.25 73 ALA A N 1
ATOM 519 C CA . ALA A 1 73 ? -9.302 -7.312 11.812 1.00 97.25 73 ALA A CA 1
ATOM 520 C C . ALA A 1 73 ? -9.642 -6.372 10.653 1.00 97.25 73 ALA A C 1
ATOM 522 O O . ALA A 1 73 ? -10.269 -6.775 9.673 1.00 97.25 73 ALA A O 1
ATOM 523 N N . PHE A 1 74 ? -9.151 -5.142 10.744 1.00 98.19 74 PHE A N 1
ATOM 524 C CA . PHE A 1 74 ? -9.217 -4.134 9.690 1.00 98.19 74 PHE A CA 1
ATOM 525 C C . PHE A 1 74 ? -7.807 -3.699 9.313 1.00 98.19 74 PHE A C 1
ATOM 527 O O . PHE A 1 74 ? -6.914 -3.711 10.155 1.00 98.19 74 PHE A O 1
ATOM 534 N N . TYR A 1 75 ? -7.598 -3.292 8.066 1.00 98.12 75 TYR A N 1
ATOM 535 C CA . TYR A 1 75 ? -6.287 -2.854 7.595 1.00 98.12 75 TYR A CA 1
ATOM 536 C C . TYR A 1 75 ? -6.231 -1.335 7.620 1.00 98.12 75 TYR A C 1
ATOM 538 O O . TYR A 1 75 ? -7.054 -0.680 6.989 1.00 98.12 75 TYR A O 1
ATOM 546 N N . VAL A 1 76 ? -5.291 -0.764 8.361 1.00 97.81 76 VAL A N 1
ATOM 547 C CA . VAL A 1 76 ? -5.156 0.687 8.527 1.00 97.81 76 VAL A CA 1
ATOM 548 C C . VAL A 1 76 ? -3.809 1.148 7.986 1.00 97.81 76 VAL A C 1
ATOM 550 O O . VAL A 1 76 ? -2.829 0.412 8.112 1.00 97.81 76 VAL A O 1
ATOM 553 N N . PRO A 1 77 ? -3.719 2.348 7.393 1.00 97.06 77 PRO A N 1
ATOM 554 C CA . PRO A 1 77 ? -2.425 2.942 7.101 1.00 97.06 77 PRO A CA 1
ATOM 555 C C . PRO A 1 77 ? -1.611 3.147 8.385 1.00 97.06 77 PRO A C 1
ATOM 557 O O . PRO A 1 77 ? -2.111 3.730 9.348 1.00 97.06 77 PRO A O 1
ATOM 560 N N . ASN A 1 78 ? -0.347 2.724 8.393 1.00 95.81 78 ASN A N 1
ATOM 561 C CA . ASN A 1 78 ? 0.575 2.934 9.518 1.00 95.81 78 ASN A CA 1
ATOM 562 C C . ASN A 1 78 ? 1.186 4.351 9.552 1.00 95.81 78 ASN A C 1
ATOM 564 O O . ASN A 1 78 ? 1.957 4.698 10.450 1.00 95.81 78 ASN A O 1
ATOM 568 N N . LYS A 1 79 ? 0.848 5.180 8.560 1.00 94.94 79 LYS A N 1
ATOM 569 C CA . LYS A 1 79 ? 1.229 6.587 8.413 1.00 94.94 79 LYS A CA 1
ATOM 570 C C . LYS A 1 79 ? 0.032 7.387 7.907 1.00 94.94 79 LYS A C 1
ATOM 572 O O . LYS A 1 79 ? -0.890 6.830 7.314 1.00 94.94 79 LYS A O 1
ATOM 577 N N . SER A 1 80 ? 0.065 8.707 8.100 1.00 94.25 80 SER A N 1
ATOM 578 C CA . SER A 1 80 ? -0.843 9.594 7.367 1.00 94.25 80 SER A CA 1
ATOM 579 C C . SER A 1 80 ? -0.618 9.440 5.862 1.00 94.25 80 SER A C 1
ATOM 581 O O . SER A 1 80 ? 0.471 9.054 5.438 1.00 94.25 80 SER A O 1
ATOM 583 N N . GLN A 1 81 ? -1.626 9.768 5.050 1.00 93.12 81 GLN A N 1
ATOM 584 C CA . GLN A 1 81 ? -1.503 9.694 3.594 1.00 93.12 81 GLN A CA 1
ATOM 585 C C . GLN A 1 81 ? -0.280 10.476 3.101 1.00 93.12 81 GLN A C 1
ATOM 587 O O . GLN A 1 81 ? 0.550 9.917 2.400 1.00 93.12 81 GLN A O 1
ATOM 592 N N . GLU A 1 82 ? -0.108 11.729 3.526 1.00 95.19 82 GLU A N 1
ATOM 593 C CA . GLU A 1 82 ? 1.038 12.558 3.127 1.00 95.19 82 GLU A CA 1
ATOM 594 C C . GLU A 1 82 ? 2.384 11.901 3.462 1.00 95.19 82 GLU A C 1
ATOM 596 O O . GLU A 1 82 ? 3.263 11.815 2.605 1.00 95.19 82 GLU A O 1
ATOM 601 N N . ALA A 1 83 ? 2.531 11.364 4.677 1.00 95.94 83 ALA A N 1
ATOM 602 C CA . ALA A 1 83 ? 3.755 10.686 5.093 1.00 95.94 83 ALA A CA 1
ATOM 603 C C . ALA A 1 83 ? 3.962 9.340 4.376 1.00 95.94 83 ALA A C 1
ATOM 605 O O . ALA A 1 83 ? 5.104 8.952 4.124 1.00 95.94 83 ALA A O 1
ATOM 606 N N . ALA A 1 84 ? 2.883 8.631 4.033 1.00 95.25 84 ALA A N 1
ATOM 607 C CA . ALA A 1 84 ? 2.942 7.421 3.222 1.00 95.25 84 ALA A CA 1
ATOM 608 C C . ALA A 1 84 ? 3.390 7.744 1.790 1.00 95.25 84 ALA A C 1
ATOM 610 O O . ALA A 1 84 ? 4.307 7.100 1.287 1.00 95.25 84 ALA A O 1
ATOM 611 N N . ILE A 1 85 ? 2.819 8.774 1.154 1.00 96.06 85 ILE A N 1
ATOM 612 C CA . ILE A 1 85 ? 3.213 9.201 -0.197 1.00 96.06 85 ILE A CA 1
ATOM 613 C C . ILE A 1 85 ? 4.665 9.667 -0.214 1.00 96.06 85 ILE A C 1
ATOM 615 O O . ILE A 1 85 ? 5.410 9.267 -1.105 1.00 96.06 85 ILE A O 1
ATOM 619 N N . GLU A 1 86 ? 5.101 10.443 0.779 1.00 96.25 86 GLU A N 1
ATOM 620 C CA . GLU A 1 86 ? 6.497 10.876 0.868 1.00 96.25 86 GLU A CA 1
ATOM 621 C C . GLU A 1 86 ? 7.447 9.679 1.009 1.00 96.25 86 GLU A C 1
ATOM 623 O O . GLU A 1 86 ? 8.431 9.578 0.275 1.00 96.25 86 GLU A O 1
ATOM 628 N N . PHE A 1 87 ? 7.115 8.718 1.874 1.00 95.31 87 PHE A N 1
ATOM 629 C CA . PHE A 1 87 ? 7.891 7.488 2.031 1.00 95.31 87 PHE A CA 1
ATOM 630 C C . PHE A 1 87 ? 7.963 6.668 0.730 1.00 95.31 87 PHE A C 1
ATOM 632 O O . PHE A 1 87 ? 9.048 6.263 0.296 1.00 95.31 87 PHE A O 1
ATOM 639 N N . LEU A 1 88 ? 6.819 6.455 0.075 1.00 95.81 88 LEU A N 1
ATOM 640 C CA . LEU A 1 88 ? 6.731 5.715 -1.185 1.00 95.81 88 LEU A CA 1
ATOM 641 C C . LEU A 1 88 ? 7.420 6.451 -2.335 1.00 95.81 88 LEU A C 1
ATOM 643 O O . LEU A 1 88 ? 7.918 5.803 -3.256 1.00 95.81 88 LEU A O 1
ATOM 647 N N . SER A 1 89 ? 7.530 7.781 -2.260 1.00 93.56 89 SER A N 1
ATOM 648 C CA . SER A 1 89 ? 8.134 8.595 -3.317 1.00 93.56 89 SER A CA 1
ATOM 649 C C . SER A 1 89 ? 9.617 8.294 -3.586 1.00 93.56 89 SER A C 1
ATOM 651 O O . SER A 1 89 ? 10.166 8.672 -4.625 1.00 93.56 89 SER A O 1
ATOM 653 N N . THR A 1 90 ? 10.261 7.571 -2.665 1.00 92.12 90 THR A N 1
ATOM 654 C CA . THR A 1 90 ? 11.624 7.047 -2.817 1.00 92.12 90 THR A CA 1
ATOM 655 C C . THR A 1 90 ? 11.746 5.988 -3.915 1.00 92.12 90 THR A C 1
ATOM 657 O O . THR A 1 90 ? 12.818 5.836 -4.493 1.00 92.12 90 THR A O 1
ATOM 660 N N . SER A 1 91 ? 10.667 5.262 -4.220 1.00 94.56 91 SER A N 1
ATOM 661 C CA . SER A 1 91 ? 10.626 4.208 -5.246 1.00 94.56 91 SER A CA 1
ATOM 662 C C . SER A 1 91 ? 9.505 4.399 -6.273 1.00 94.56 91 SER A C 1
ATOM 664 O O . SER A 1 91 ? 9.513 3.750 -7.316 1.00 94.56 91 SER A O 1
ATOM 666 N N . TRP A 1 92 ? 8.575 5.316 -6.016 1.00 97.12 92 TRP A N 1
ATOM 667 C CA . TRP A 1 92 ? 7.438 5.648 -6.870 1.00 97.12 92 TRP A CA 1
ATOM 668 C C . TRP A 1 92 ? 7.416 7.135 -7.198 1.00 97.12 92 TRP A C 1
ATOM 670 O O . TRP A 1 92 ? 7.826 7.973 -6.401 1.00 97.12 92 TRP A O 1
ATOM 680 N N . ASP A 1 93 ? 6.907 7.509 -8.361 1.00 97.38 93 ASP A N 1
ATOM 681 C CA . ASP A 1 93 ? 6.457 8.874 -8.587 1.00 97.38 93 ASP A CA 1
ATOM 682 C C . ASP A 1 93 ? 5.313 9.227 -7.625 1.00 97.38 93 ASP A C 1
ATOM 684 O O . ASP A 1 93 ? 4.509 8.362 -7.276 1.00 97.38 93 ASP A O 1
ATOM 688 N N . LYS A 1 94 ? 5.264 10.485 -7.163 1.00 96.38 94 LYS A N 1
ATOM 689 C CA . LYS A 1 94 ? 4.322 10.905 -6.113 1.00 96.38 94 LYS A CA 1
ATOM 690 C C . LYS A 1 94 ? 2.872 10.713 -6.549 1.00 96.38 94 LYS A C 1
ATOM 692 O O . LYS A 1 94 ? 2.069 10.226 -5.756 1.00 96.38 94 LYS A O 1
ATOM 697 N N . GLU A 1 95 ? 2.554 11.016 -7.805 1.00 97.12 95 GLU A N 1
ATOM 698 C CA . GLU A 1 95 ? 1.189 10.884 -8.320 1.00 97.12 95 GLU A CA 1
ATOM 699 C C . GLU A 1 95 ? 0.797 9.416 -8.503 1.00 97.12 95 GLU A C 1
ATOM 701 O O . GLU A 1 95 ? -0.330 9.023 -8.198 1.00 97.12 95 GLU A O 1
ATOM 706 N N . VAL A 1 96 ? 1.745 8.574 -8.927 1.00 96.75 96 VAL A N 1
ATOM 707 C CA . VAL A 1 96 ? 1.517 7.126 -9.033 1.00 96.75 96 VAL A CA 1
ATOM 708 C C . VAL A 1 96 ? 1.310 6.519 -7.646 1.00 96.75 96 VAL A C 1
ATOM 710 O O . VAL A 1 96 ? 0.337 5.799 -7.440 1.00 96.75 96 VAL A O 1
ATOM 713 N N . ALA A 1 97 ? 2.163 6.857 -6.674 1.00 96.94 97 ALA A N 1
ATOM 714 C CA . ALA A 1 97 ? 2.016 6.408 -5.291 1.00 96.94 97 ALA A CA 1
ATOM 715 C C . ALA A 1 97 ? 0.669 6.835 -4.698 1.00 96.94 97 ALA A C 1
ATOM 717 O O . ALA A 1 97 ? -0.002 6.029 -4.055 1.00 96.94 97 ALA A O 1
ATOM 718 N N . LYS A 1 98 ? 0.258 8.088 -4.938 1.00 97.12 98 LYS A N 1
ATOM 719 C CA . LYS A 1 98 ? -1.025 8.622 -4.474 1.00 97.12 98 LYS A CA 1
ATOM 720 C C . LYS A 1 98 ? -2.194 7.837 -5.045 1.00 97.12 98 LYS A C 1
ATOM 722 O O . LYS A 1 98 ? -3.032 7.369 -4.279 1.00 97.12 98 LYS A O 1
ATOM 727 N N . LYS A 1 99 ? -2.208 7.637 -6.363 1.00 96.31 99 LYS A N 1
ATOM 728 C CA . LYS A 1 99 ? -3.252 6.873 -7.047 1.00 96.31 99 LYS A CA 1
ATOM 729 C C . LYS A 1 99 ? -3.363 5.445 -6.510 1.00 96.31 99 LYS A C 1
ATOM 731 O O . LYS A 1 99 ? -4.469 4.993 -6.229 1.00 96.31 99 LYS A O 1
ATOM 736 N N . GLU A 1 100 ? -2.241 4.743 -6.349 1.00 95.69 100 GLU A N 1
ATOM 737 C CA . GLU A 1 100 ? -2.243 3.371 -5.826 1.00 95.69 100 GLU A CA 1
ATOM 738 C C . GLU A 1 100 ? -2.702 3.324 -4.363 1.00 95.69 100 GLU A C 1
ATOM 740 O O . GLU A 1 100 ? -3.503 2.465 -3.994 1.00 95.69 100 GLU A O 1
ATOM 745 N N . PHE A 1 101 ? -2.256 4.276 -3.536 1.00 96.38 101 PHE A N 1
ATOM 746 C CA . PHE A 1 101 ? -2.647 4.357 -2.129 1.00 96.38 101 PHE A CA 1
ATOM 747 C C . PHE A 1 101 ? -4.146 4.621 -1.975 1.00 96.38 101 PHE A C 1
ATOM 749 O O . PHE A 1 101 ? -4.812 3.944 -1.199 1.00 96.38 101 PHE A O 1
ATOM 756 N N . GLU A 1 102 ? -4.697 5.564 -2.737 1.00 95.94 102 GLU A N 1
ATOM 757 C CA . GLU A 1 102 ? -6.125 5.889 -2.708 1.00 95.94 102 GLU A CA 1
ATOM 758 C C . GLU A 1 102 ? -6.988 4.744 -3.259 1.00 95.94 102 GLU A C 1
ATOM 760 O O . GLU A 1 102 ? -8.066 4.477 -2.729 1.00 95.94 102 GLU A O 1
ATOM 765 N N . ALA A 1 103 ? -6.506 4.007 -4.268 1.00 95.69 103 ALA A N 1
ATOM 766 C CA . ALA A 1 103 ? -7.249 2.905 -4.883 1.00 95.69 103 ALA A CA 1
ATOM 767 C C . ALA A 1 103 ? -7.559 1.746 -3.917 1.00 95.69 103 ALA A C 1
ATOM 769 O O . ALA A 1 103 ? -8.558 1.034 -4.103 1.00 95.69 103 ALA A O 1
ATOM 770 N N . VAL A 1 104 ? -6.727 1.549 -2.886 1.00 96.94 104 VAL A N 1
ATOM 771 C CA . VAL A 1 104 ? -6.926 0.489 -1.885 1.00 96.94 104 VAL A CA 1
ATOM 772 C C . VAL A 1 104 ? -7.773 0.926 -0.692 1.00 96.94 104 VAL A C 1
ATOM 774 O O . VAL A 1 104 ? -8.217 0.065 0.070 1.00 96.94 104 VAL A O 1
ATOM 777 N N . LEU A 1 105 ? -8.032 2.226 -0.520 1.00 97.06 105 LEU A N 1
ATOM 778 C CA . LEU A 1 105 ? -8.855 2.711 0.584 1.00 97.06 105 LEU A CA 1
ATOM 779 C C . LEU A 1 105 ? -10.314 2.257 0.431 1.00 97.06 105 LEU A C 1
ATOM 781 O O . LEU A 1 105 ? -10.858 2.114 -0.670 1.00 97.06 105 LEU A O 1
ATOM 785 N N . GLY A 1 106 ? -10.929 1.973 1.573 1.00 97.56 106 GLY A N 1
ATOM 786 C CA . GLY A 1 106 ? -12.354 1.720 1.690 1.00 97.56 106 GLY A CA 1
ATOM 787 C C . GLY A 1 106 ? -13.159 3.009 1.727 1.00 97.56 106 GLY A C 1
ATOM 788 O O . GLY A 1 106 ? -12.629 4.110 1.871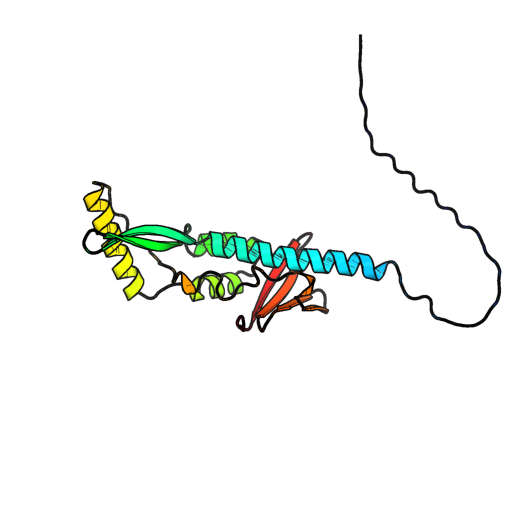 1.00 97.56 106 GLY A O 1
ATOM 789 N N . ASP A 1 107 ? -14.469 2.849 1.604 1.00 97.69 107 ASP A N 1
ATOM 790 C CA . ASP A 1 107 ? -15.404 3.957 1.710 1.00 97.69 107 ASP A CA 1
ATOM 791 C C . ASP A 1 107 ? -15.648 4.375 3.171 1.00 97.69 107 ASP A C 1
ATOM 793 O O . ASP A 1 107 ? -15.141 3.790 4.137 1.00 97.69 107 ASP A O 1
ATOM 797 N N . LYS A 1 108 ? -16.473 5.413 3.335 1.00 97.38 108 LYS A N 1
ATOM 798 C CA . LYS A 1 108 ? -16.874 5.910 4.652 1.00 97.38 108 LYS A CA 1
ATOM 799 C C . LYS A 1 108 ? -17.599 4.847 5.486 1.00 97.38 108 LYS A C 1
ATOM 801 O O . LYS A 1 108 ? -17.410 4.813 6.697 1.00 97.38 108 LYS A O 1
ATOM 806 N N . ALA A 1 109 ? -18.395 3.977 4.866 1.00 98.12 109 ALA A N 1
ATOM 807 C CA . ALA A 1 109 ? -19.125 2.940 5.589 1.00 98.12 109 ALA A CA 1
ATOM 808 C C . ALA A 1 109 ? -18.166 1.919 6.220 1.00 98.12 109 ALA A C 1
ATOM 810 O O . ALA A 1 109 ? -18.342 1.548 7.383 1.00 98.12 109 ALA A O 1
ATOM 811 N N . LEU A 1 110 ? -17.116 1.516 5.495 1.00 97.81 110 LEU A N 1
ATOM 812 C CA . LEU A 1 110 ? -16.067 0.653 6.036 1.00 97.81 110 LEU A CA 1
ATOM 813 C C . LEU A 1 110 ? -15.295 1.344 7.166 1.00 97.81 110 LEU A C 1
ATOM 815 O O . LEU A 1 110 ? -15.033 0.718 8.194 1.00 97.81 110 LEU A O 1
ATOM 819 N N . LEU A 1 111 ? -14.958 2.626 6.997 1.00 98.38 111 LEU A N 1
ATOM 820 C CA . LEU A 1 111 ? -14.275 3.416 8.023 1.00 98.38 111 LEU A CA 1
ATOM 821 C C . LEU A 1 111 ? -15.103 3.527 9.312 1.00 98.38 111 LEU A C 1
ATOM 823 O O . LEU A 1 111 ? -14.582 3.292 10.403 1.00 98.38 111 LEU A O 1
ATOM 827 N N . ASP A 1 112 ? -16.387 3.861 9.191 1.00 98.38 112 ASP A N 1
ATOM 828 C CA . ASP A 1 112 ? -17.297 4.008 10.329 1.00 98.38 112 ASP A CA 1
ATOM 829 C C . ASP A 1 112 ? -17.490 2.659 11.046 1.00 98.38 112 ASP A C 1
ATOM 831 O O . ASP A 1 112 ? -17.433 2.592 12.278 1.00 98.38 112 ASP A O 1
ATOM 835 N N . LYS A 1 113 ? -17.624 1.565 10.281 1.00 98.06 113 LYS A N 1
ATOM 836 C CA . LYS A 1 113 ? -17.684 0.197 10.816 1.00 98.06 113 LYS A CA 1
ATOM 837 C C . LYS A 1 113 ? -16.421 -0.158 11.610 1.00 98.06 113 LYS A C 1
ATOM 839 O O . LYS A 1 113 ? -16.522 -0.616 12.747 1.00 98.06 113 LYS A O 1
ATOM 844 N N . ALA A 1 114 ? -15.243 0.096 11.045 1.00 98.31 114 ALA A N 1
ATOM 845 C CA . ALA A 1 114 ? -13.971 -0.190 11.702 1.00 98.31 114 ALA A CA 1
ATOM 846 C C . ALA A 1 114 ? -13.775 0.635 12.978 1.00 98.31 114 ALA A C 1
ATOM 848 O O . ALA A 1 114 ? -13.395 0.092 14.012 1.00 98.31 114 ALA A O 1
ATOM 849 N N . ASN A 1 115 ? -14.070 1.939 12.935 1.00 98.56 115 ASN A N 1
ATOM 850 C CA . ASN A 1 115 ? -13.941 2.811 14.102 1.00 98.56 115 ASN A CA 1
ATOM 851 C C . ASN A 1 115 ? -14.871 2.388 15.242 1.00 98.56 115 ASN A C 1
ATOM 853 O O . ASN A 1 115 ? -14.428 2.366 16.389 1.00 98.56 115 ASN A O 1
ATOM 857 N N . LYS A 1 116 ? -16.103 1.963 14.937 1.00 98.31 116 LYS A N 1
ATOM 858 C CA . LYS A 1 116 ? -17.000 1.382 15.942 1.00 98.31 116 LYS A CA 1
ATOM 859 C C . LYS A 1 116 ? -16.399 0.123 16.574 1.00 98.31 116 LYS A C 1
ATOM 861 O O . LYS A 1 116 ? -16.368 0.0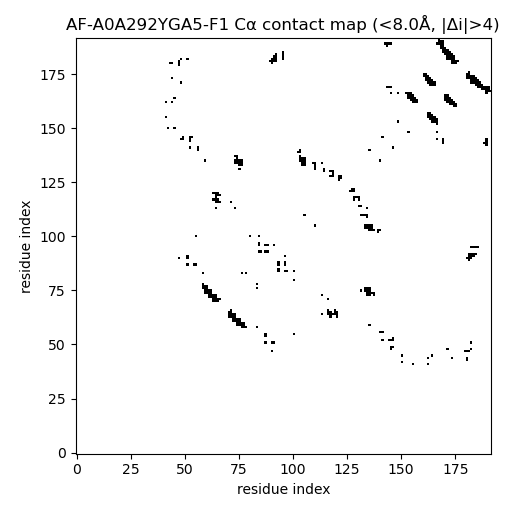06 17.796 1.00 98.31 116 LYS A O 1
ATOM 866 N N . ALA A 1 117 ? -15.857 -0.783 15.761 1.00 98.38 117 ALA A N 1
ATOM 867 C CA . ALA A 1 117 ? -15.240 -2.007 16.264 1.00 98.38 117 ALA A CA 1
ATOM 868 C C . ALA A 1 117 ? -13.981 -1.736 17.113 1.00 98.38 117 ALA A C 1
ATOM 870 O O . ALA A 1 117 ? -13.745 -2.389 18.134 1.00 98.38 117 ALA A O 1
ATOM 871 N N . PHE A 1 118 ? -13.166 -0.755 16.725 1.00 98.44 118 PHE A N 1
ATOM 872 C CA . PHE A 1 118 ? -12.006 -0.318 17.502 1.00 98.44 118 PHE A CA 1
ATOM 873 C C . PHE A 1 118 ? -12.404 0.327 18.828 1.00 98.44 118 PHE A C 1
ATOM 875 O O . PHE A 1 118 ? -11.737 0.095 19.836 1.00 98.44 118 PHE A O 1
ATOM 882 N N . GLU A 1 119 ? -13.478 1.116 18.845 1.00 98.19 119 GLU A N 1
ATOM 883 C CA . GLU A 1 119 ? -14.015 1.705 20.069 1.00 98.19 119 GLU A CA 1
ATOM 884 C C . GLU A 1 119 ? -14.524 0.618 21.026 1.00 98.19 119 GLU A C 1
ATOM 886 O O . GLU A 1 119 ? -14.204 0.647 22.216 1.00 98.19 119 GLU A O 1
ATOM 891 N N . GLU A 1 120 ? -15.255 -0.378 20.515 1.00 97.81 120 GLU A N 1
ATOM 892 C CA . GLU A 1 120 ? -15.702 -1.534 21.302 1.00 97.81 120 GLU A CA 1
ATOM 893 C C . GLU A 1 120 ? -14.512 -2.301 21.906 1.00 97.81 120 GLU A C 1
ATOM 895 O O . GLU A 1 120 ? -14.513 -2.586 23.109 1.00 97.81 120 GLU A O 1
ATOM 900 N N . LYS A 1 121 ? -13.449 -2.557 21.126 1.00 97.69 121 LYS A N 1
ATOM 901 C CA . LYS A 1 121 ? -12.211 -3.181 21.638 1.00 97.69 121 LYS A CA 1
ATOM 902 C C . LYS A 1 121 ? -11.526 -2.320 22.696 1.00 97.69 121 LYS A C 1
ATOM 904 O O . LYS A 1 121 ? -11.128 -2.839 23.735 1.00 97.69 121 LYS A O 1
ATOM 909 N N . ALA A 1 122 ? -11.393 -1.016 22.457 1.00 97.50 122 ALA A N 1
ATOM 910 C CA . ALA A 1 122 ? -10.759 -0.097 23.399 1.00 97.50 122 ALA A CA 1
ATOM 911 C C . ALA A 1 122 ? -11.509 -0.056 24.740 1.00 97.50 122 ALA A C 1
ATOM 913 O O . ALA A 1 122 ? -10.874 -0.111 25.793 1.00 97.50 122 ALA A O 1
ATOM 914 N N . LYS A 1 123 ? -12.850 -0.057 24.713 1.00 96.56 123 LYS A N 1
ATOM 915 C CA . LYS A 1 123 ? -13.692 -0.156 25.917 1.00 96.56 123 LYS A CA 1
ATOM 916 C C . LYS A 1 123 ? -13.473 -1.471 26.662 1.00 96.56 123 LYS A C 1
ATOM 918 O O . LYS A 1 123 ? -13.261 -1.439 27.874 1.00 96.56 123 LYS A O 1
ATOM 923 N N . ALA A 1 124 ? -13.479 -2.604 25.956 1.00 96.25 124 ALA A N 1
ATOM 924 C CA . ALA A 1 124 ? -13.213 -3.916 26.554 1.00 96.25 124 ALA A CA 1
ATOM 925 C C . ALA A 1 124 ? -11.818 -3.981 27.209 1.00 96.25 124 ALA A C 1
ATOM 927 O O . ALA A 1 124 ? -11.668 -4.515 28.307 1.00 96.25 124 ALA A O 1
ATOM 928 N N . ASP A 1 125 ? -10.823 -3.353 26.579 1.00 96.56 125 ASP A N 1
ATOM 929 C CA . ASP A 1 125 ? -9.437 -3.307 27.054 1.00 96.56 125 ASP A CA 1
ATOM 930 C C . ASP A 1 125 ? -9.163 -2.195 28.079 1.00 96.56 125 ASP A C 1
ATOM 932 O O . ASP A 1 125 ? -8.031 -2.074 28.554 1.00 96.56 125 ASP A O 1
ATOM 936 N N . LYS A 1 126 ? -10.162 -1.365 28.412 1.00 96.94 126 LYS A N 1
ATOM 937 C CA . LYS A 1 126 ? -10.016 -0.169 29.264 1.00 96.94 126 LYS A CA 1
ATOM 938 C C . LYS A 1 126 ? -8.925 0.798 28.766 1.00 96.94 126 LYS A C 1
ATOM 940 O O . LYS A 1 126 ? -8.173 1.362 29.561 1.00 96.94 126 LYS A O 1
ATOM 945 N N . LYS A 1 127 ? -8.828 0.986 27.447 1.00 96.81 127 LYS A N 1
ATOM 946 C CA . LYS A 1 127 ? -7.895 1.907 26.776 1.00 96.81 127 LYS A CA 1
ATOM 947 C C . LYS A 1 127 ? -8.632 3.106 26.178 1.00 96.81 127 LYS A C 1
ATOM 949 O O . LYS A 1 127 ? -9.814 3.028 25.859 1.00 96.81 127 LYS A O 1
ATOM 954 N N . GLU A 1 128 ? -7.909 4.208 25.985 1.00 96.12 128 GLU A N 1
ATOM 955 C CA . GLU A 1 128 ? -8.415 5.370 25.250 1.00 96.12 128 GLU A CA 1
ATOM 956 C C . GLU A 1 128 ? -8.639 5.006 23.774 1.00 96.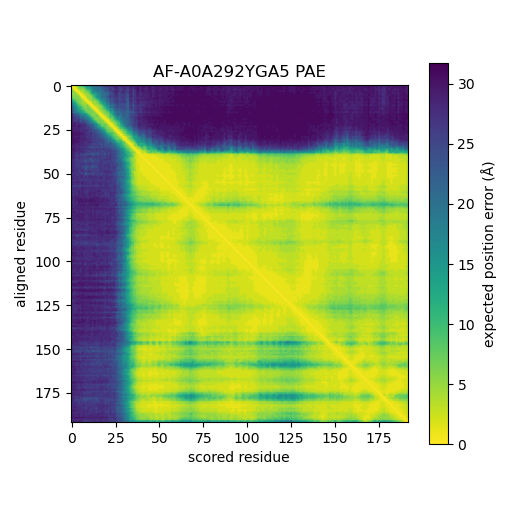12 128 GLU A C 1
ATOM 958 O O . GLU A 1 128 ? -7.754 4.458 23.108 1.00 96.12 128 GLU A O 1
ATOM 963 N N . PHE A 1 129 ? -9.825 5.321 23.254 1.00 96.88 129 PHE A N 1
ATOM 964 C CA . PHE A 1 129 ? -10.123 5.165 21.838 1.00 96.88 129 PHE A CA 1
ATOM 965 C C . PHE A 1 129 ? -9.624 6.377 21.049 1.00 96.88 129 PHE A C 1
ATOM 967 O O . PHE A 1 129 ? -9.974 7.515 21.349 1.00 96.88 129 PHE A O 1
ATOM 974 N N . LYS A 1 130 ? -8.846 6.113 19.995 1.00 95.81 130 LYS A N 1
ATOM 975 C CA . LYS A 1 130 ? -8.470 7.107 18.985 1.00 95.81 130 LYS A CA 1
ATOM 976 C C . LYS A 1 130 ? -8.985 6.645 17.622 1.00 95.81 130 LYS A C 1
ATOM 978 O O . LYS A 1 130 ? -8.566 5.565 17.178 1.00 95.81 130 LYS A O 1
ATOM 983 N N . PRO A 1 131 ? -9.874 7.418 16.970 1.00 96.56 131 PRO A N 1
ATOM 984 C CA . PRO A 1 131 ? -10.389 7.053 15.663 1.00 96.56 131 PRO A CA 1
ATOM 985 C C . PRO A 1 131 ? -9.262 7.068 14.637 1.00 96.56 131 PRO A C 1
ATOM 987 O O . PRO A 1 131 ? -8.359 7.906 14.682 1.00 96.56 131 PRO A O 1
ATOM 990 N N . VAL A 1 132 ? -9.317 6.126 13.703 1.00 96.69 132 VAL A N 1
ATOM 991 C CA . VAL A 1 132 ? -8.460 6.160 12.519 1.00 96.69 132 VAL A CA 1
ATOM 992 C C . VAL A 1 132 ? -9.119 7.017 11.445 1.00 96.69 132 VAL A C 1
ATOM 994 O O . VAL A 1 132 ? -10.345 7.125 11.394 1.00 96.69 132 VAL A O 1
ATOM 997 N N . ALA A 1 133 ? -8.301 7.617 10.585 1.00 96.19 133 ALA A N 1
ATOM 998 C CA . ALA A 1 133 ? -8.772 8.475 9.499 1.00 96.19 133 ALA A CA 1
ATOM 999 C C . ALA A 1 133 ? -9.080 7.704 8.204 1.00 96.19 133 ALA A C 1
ATOM 1001 O O . ALA A 1 133 ? -9.792 8.215 7.346 1.00 96.19 133 ALA A O 1
ATOM 1002 N N . ALA A 1 134 ? -8.544 6.491 8.052 1.00 97.38 134 ALA A N 1
ATOM 1003 C CA . ALA A 1 134 ? -8.714 5.671 6.860 1.00 97.38 134 ALA A CA 1
ATOM 1004 C C . ALA A 1 134 ? -8.577 4.180 7.190 1.00 97.38 134 ALA A C 1
ATOM 1006 O O . ALA A 1 134 ? -7.886 3.795 8.137 1.00 97.38 134 ALA A O 1
ATOM 1007 N N . VAL A 1 135 ? -9.226 3.353 6.375 1.00 97.88 135 VAL A N 1
ATOM 1008 C CA . VAL A 1 135 ? -9.159 1.889 6.410 1.00 97.88 135 VAL A CA 1
ATOM 1009 C C . VAL A 1 135 ? -9.040 1.408 4.972 1.00 97.88 135 VAL A C 1
ATOM 1011 O O . VAL A 1 135 ? -9.728 1.922 4.094 1.00 97.88 135 VAL A O 1
ATOM 1014 N N . ALA A 1 136 ? -8.164 0.446 4.723 1.00 98.12 136 ALA A N 1
ATOM 1015 C CA . ALA A 1 136 ? -7.975 -0.183 3.428 1.00 98.12 136 ALA A CA 1
ATOM 1016 C C . ALA A 1 136 ? -8.841 -1.441 3.281 1.00 98.12 136 ALA A C 1
ATOM 1018 O O . ALA A 1 136 ? -9.133 -2.148 4.249 1.00 98.12 136 ALA A O 1
ATOM 1019 N N . VAL A 1 137 ? -9.216 -1.741 2.040 1.00 97.94 137 VAL A N 1
ATOM 1020 C CA . VAL A 1 137 ? -9.847 -3.008 1.664 1.00 97.94 137 VAL A CA 1
ATOM 1021 C C . VAL A 1 137 ? -8.741 -4.047 1.509 1.00 97.94 137 VAL A C 1
ATOM 1023 O O . VAL A 1 137 ? -7.941 -3.955 0.577 1.00 97.94 137 VAL A O 1
ATOM 1026 N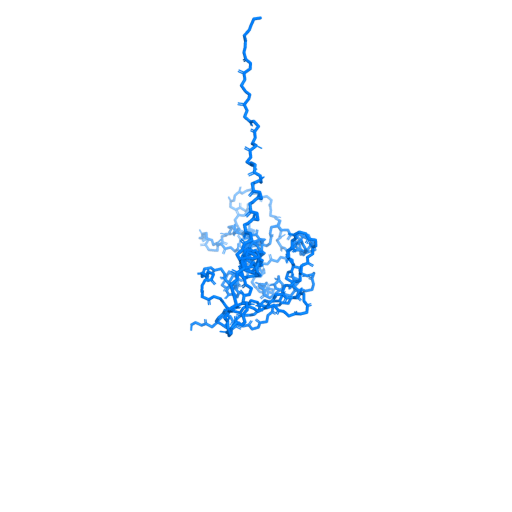 N . LYS A 1 138 ? -8.689 -5.034 2.411 1.00 95.62 138 LYS A N 1
ATOM 1027 C CA . LYS A 1 138 ? -7.635 -6.065 2.451 1.00 95.62 138 LYS A CA 1
ATOM 1028 C C . LYS A 1 138 ? -7.404 -6.703 1.085 1.00 95.62 138 LYS A C 1
ATOM 1030 O O . LYS A 1 138 ? -6.268 -6.853 0.655 1.00 95.62 138 LYS A O 1
ATOM 1035 N N . GLU A 1 139 ? -8.487 -7.048 0.402 1.00 94.88 139 GLU A N 1
ATOM 1036 C CA . GLU A 1 139 ? -8.486 -7.755 -0.877 1.00 94.88 139 GLU A CA 1
ATOM 1037 C C . GLU A 1 139 ? -7.966 -6.897 -2.028 1.00 94.88 139 GLU A C 1
ATOM 1039 O O . GLU A 1 139 ? -7.727 -7.439 -3.099 1.00 94.88 139 GLU A O 1
ATOM 1044 N N . LYS A 1 140 ? -7.816 -5.580 -1.842 1.00 95.38 140 LYS A N 1
ATOM 1045 C CA . LYS A 1 140 ? -7.197 -4.680 -2.823 1.00 95.38 140 LYS A CA 1
ATOM 1046 C C . LYS A 1 140 ? -5.704 -4.481 -2.568 1.00 95.38 140 LYS A C 1
ATOM 1048 O O . LYS A 1 140 ? -4.977 -4.134 -3.497 1.00 95.38 140 LYS A O 1
ATOM 1053 N N . ILE A 1 141 ? -5.233 -4.705 -1.339 1.00 94.62 141 ILE A N 1
ATOM 1054 C CA . ILE A 1 141 ? -3.814 -4.580 -0.989 1.00 94.62 141 ILE A CA 1
ATOM 1055 C C . ILE A 1 141 ? -3.043 -5.682 -1.718 1.00 94.62 141 ILE A C 1
ATOM 1057 O O . ILE A 1 141 ? -3.296 -6.867 -1.519 1.00 94.62 141 ILE A O 1
ATOM 1061 N N . GLY A 1 142 ? -2.123 -5.293 -2.602 1.00 89.12 142 GLY A N 1
ATOM 1062 C CA . GLY A 1 142 ? -1.309 -6.233 -3.380 1.00 89.12 142 GLY A CA 1
ATOM 1063 C C . GLY A 1 142 ? -2.059 -6.989 -4.486 1.00 89.12 142 GLY A C 1
ATOM 1064 O O . GLY A 1 142 ? -1.427 -7.687 -5.271 1.00 89.12 142 GLY A O 1
ATOM 1065 N N . ALA A 1 143 ? -3.380 -6.818 -4.624 1.00 90.50 143 ALA A N 1
ATOM 1066 C CA . ALA A 1 143 ? -4.171 -7.480 -5.670 1.00 90.50 143 ALA A CA 1
ATOM 1067 C C . ALA A 1 143 ? -3.716 -7.120 -7.085 1.00 90.50 143 ALA A C 1
ATOM 1069 O O . ALA A 1 143 ? -3.887 -7.897 -8.020 1.00 90.50 143 ALA A O 1
ATOM 1070 N N . ASN A 1 144 ? -3.133 -5.929 -7.217 1.00 89.88 144 ASN A N 1
ATOM 1071 C CA . ASN A 1 144 ? -2.567 -5.431 -8.452 1.00 89.88 144 ASN A CA 1
ATOM 1072 C C . ASN A 1 144 ? -1.042 -5.285 -8.374 1.00 89.88 144 ASN A C 1
ATOM 1074 O O . ASN A 1 144 ? -0.501 -4.325 -8.913 1.00 89.88 144 ASN A O 1
ATOM 1078 N N . ALA A 1 145 ? -0.357 -6.177 -7.658 1.00 91.81 145 ALA A N 1
ATOM 1079 C CA . ALA A 1 145 ? 1.100 -6.197 -7.565 1.00 91.81 145 ALA A CA 1
ATOM 1080 C C . ALA A 1 145 ? 1.696 -7.319 -8.423 1.00 91.81 145 ALA A C 1
ATOM 1082 O O . ALA A 1 145 ? 1.091 -8.371 -8.614 1.00 91.81 145 ALA A O 1
ATOM 1083 N N . ILE A 1 146 ? 2.929 -7.118 -8.887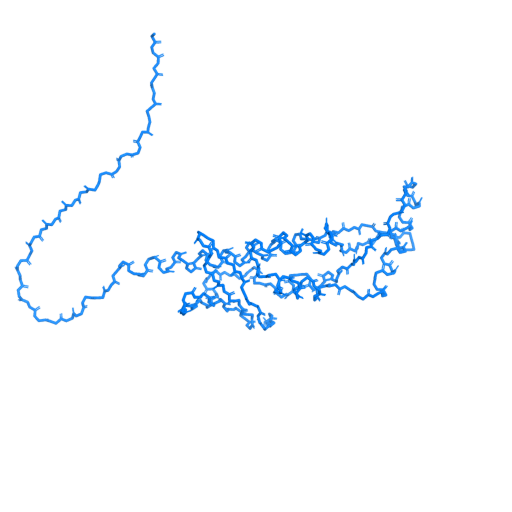 1.00 90.69 146 ILE A N 1
ATOM 1084 C CA . ILE A 1 146 ? 3.716 -8.154 -9.577 1.00 90.69 146 ILE A CA 1
ATOM 1085 C C . ILE A 1 146 ? 4.313 -9.198 -8.610 1.00 90.69 146 ILE A C 1
ATOM 1087 O O . ILE A 1 146 ? 4.981 -10.138 -9.040 1.00 90.69 146 ILE A O 1
ATOM 1091 N N . ASN A 1 147 ? 4.088 -9.036 -7.301 1.00 81.06 147 ASN A N 1
ATOM 1092 C CA . ASN A 1 147 ? 4.631 -9.902 -6.258 1.00 81.06 147 ASN A CA 1
ATOM 1093 C C . ASN A 1 147 ? 4.287 -11.375 -6.527 1.00 81.06 147 ASN A C 1
ATOM 1095 O O . ASN A 1 147 ? 3.123 -11.748 -6.652 1.00 81.06 147 ASN A O 1
ATOM 1099 N N . GLY A 1 148 ? 5.321 -12.215 -6.609 1.00 77.88 148 GLY A N 1
ATOM 1100 C CA . GLY A 1 148 ? 5.199 -13.644 -6.913 1.00 77.88 148 GLY A CA 1
ATOM 1101 C C . GLY A 1 148 ? 5.493 -14.029 -8.367 1.00 77.88 148 GLY A C 1
ATOM 1102 O O . GLY A 1 148 ? 5.603 -15.222 -8.644 1.00 77.88 148 GLY A O 1
ATOM 1103 N N . ALA A 1 149 ? 5.675 -13.069 -9.281 1.00 88.31 149 ALA A N 1
ATOM 1104 C CA . ALA A 1 149 ? 6.234 -13.361 -10.600 1.00 88.31 149 ALA A CA 1
ATOM 1105 C C . ALA A 1 149 ? 7.714 -13.770 -10.481 1.00 88.31 149 ALA A C 1
ATOM 1107 O O . ALA A 1 149 ? 8.454 -13.267 -9.624 1.00 88.31 149 ALA A O 1
ATOM 1108 N N . LYS A 1 150 ? 8.180 -14.672 -11.346 1.00 90.69 150 LYS A N 1
ATOM 1109 C CA . LYS A 1 150 ? 9.620 -14.892 -11.514 1.00 90.69 150 LYS A CA 1
ATOM 1110 C C . LYS A 1 150 ? 10.157 -13.960 -12.590 1.00 90.69 150 LYS A C 1
ATOM 1112 O O . LYS A 1 150 ? 9.422 -13.540 -13.477 1.00 90.69 150 LYS A O 1
ATOM 1117 N N . PHE A 1 151 ? 11.449 -13.647 -12.528 1.00 91.31 151 PHE A N 1
ATOM 1118 C CA . PHE A 1 151 ? 12.075 -12.760 -13.512 1.00 91.31 151 PHE A CA 1
ATOM 1119 C C . PHE A 1 151 ? 11.937 -13.299 -14.947 1.00 91.31 151 PHE A C 1
ATOM 1121 O O . PHE A 1 151 ? 11.768 -12.532 -15.885 1.00 91.31 151 PHE A O 1
ATOM 1128 N N . GLU A 1 152 ? 11.987 -14.617 -15.124 1.00 91.06 152 GLU A N 1
ATOM 1129 C CA . GLU A 1 152 ? 11.798 -15.273 -16.419 1.00 91.06 152 GLU A CA 1
ATOM 1130 C C . GLU A 1 152 ? 10.368 -15.175 -16.977 1.00 91.06 152 GLU A C 1
ATOM 1132 O O . GLU A 1 152 ? 10.185 -15.323 -18.183 1.00 91.06 152 GLU A O 1
ATOM 1137 N N . ASP A 1 153 ? 9.376 -14.894 -16.128 1.00 91.94 153 ASP A N 1
ATOM 1138 C CA . ASP A 1 153 ? 7.967 -14.790 -16.524 1.00 91.94 153 ASP A CA 1
ATOM 1139 C C . ASP A 1 153 ? 7.576 -13.358 -16.922 1.00 91.94 153 ASP A C 1
ATOM 1141 O O . ASP A 1 153 ? 6.466 -13.127 -17.412 1.00 91.94 153 ASP A O 1
ATOM 1145 N N . VAL A 1 154 ? 8.462 -12.380 -16.699 1.00 93.56 154 VAL A N 1
ATOM 1146 C CA . VAL A 1 154 ? 8.201 -10.969 -16.998 1.00 93.56 154 VAL A CA 1
ATOM 1147 C C . VAL A 1 154 ? 8.845 -10.556 -18.313 1.00 93.56 154 VAL A C 1
ATOM 1149 O O . VAL A 1 154 ? 9.978 -10.914 -18.638 1.00 93.56 154 VAL A O 1
ATOM 1152 N N . LYS A 1 155 ? 8.130 -9.738 -19.079 1.00 94.38 155 LYS A N 1
ATOM 1153 C CA . LYS A 1 155 ? 8.666 -9.123 -20.288 1.00 94.38 155 LYS A CA 1
ATOM 1154 C C . LYS A 1 155 ? 9.252 -7.770 -19.924 1.00 94.38 155 LYS A C 1
ATOM 1156 O O . LYS A 1 155 ? 8.539 -6.900 -19.433 1.00 94.38 155 LYS A O 1
ATOM 1161 N N . ILE A 1 156 ? 10.539 -7.581 -20.200 1.00 94.00 156 ILE A N 1
ATOM 1162 C CA . ILE A 1 156 ? 11.228 -6.314 -19.956 1.00 94.00 156 ILE A CA 1
ATOM 1163 C C . ILE A 1 156 ? 11.686 -5.733 -21.285 1.00 94.00 156 ILE A C 1
ATOM 1165 O O . ILE A 1 156 ? 12.309 -6.415 -22.096 1.00 94.00 156 ILE A O 1
ATOM 1169 N N . SER A 1 157 ? 11.361 -4.465 -21.508 1.00 92.50 157 SER A N 1
ATOM 1170 C CA . SER A 1 157 ? 11.872 -3.693 -22.638 1.00 92.50 157 SER A CA 1
ATOM 1171 C C . SER A 1 157 ? 12.474 -2.392 -22.142 1.00 92.50 157 SER A C 1
ATOM 1173 O O . SER A 1 157 ? 11.960 -1.791 -21.201 1.00 92.50 157 SER A O 1
ATOM 1175 N N . GLU A 1 158 ? 13.562 -1.968 -22.770 1.00 91.38 158 GLU A N 1
ATOM 1176 C CA . GLU A 1 158 ? 14.186 -0.679 -22.509 1.00 91.38 158 GLU A CA 1
ATOM 1177 C C . GLU A 1 158 ? 14.057 0.194 -23.752 1.00 91.38 158 GLU A C 1
ATOM 1179 O O . GLU A 1 158 ? 14.366 -0.236 -24.866 1.00 91.38 158 GLU A O 1
ATOM 1184 N N . LYS A 1 159 ? 13.557 1.415 -23.569 1.00 85.94 159 LYS A N 1
ATOM 1185 C CA . LYS A 1 159 ? 13.469 2.409 -24.635 1.00 85.94 159 LYS A CA 1
ATOM 1186 C C . LYS A 1 159 ? 13.574 3.804 -24.037 1.00 85.94 159 LYS A C 1
ATOM 1188 O O . LYS A 1 159 ? 12.930 4.093 -23.032 1.00 85.94 159 LYS A O 1
ATOM 1193 N N . ASP A 1 160 ? 14.374 4.664 -24.660 1.00 85.94 160 ASP A N 1
ATOM 1194 C CA . ASP A 1 160 ? 14.516 6.076 -24.281 1.00 85.94 160 ASP A CA 1
ATOM 1195 C C . ASP A 1 160 ? 14.899 6.268 -22.794 1.00 85.94 160 ASP A C 1
ATOM 1197 O O . ASP A 1 160 ? 14.390 7.157 -22.111 1.00 85.94 160 ASP A O 1
ATOM 1201 N N . GLY A 1 161 ? 15.764 5.390 -22.264 1.00 83.44 161 GLY A N 1
ATOM 1202 C CA . GLY A 1 161 ? 16.209 5.417 -20.863 1.00 83.44 161 GLY A CA 1
ATOM 1203 C C . GLY A 1 161 ? 15.144 5.001 -19.839 1.00 83.44 161 GLY A C 1
ATOM 1204 O O . GLY A 1 161 ? 15.316 5.229 -18.638 1.00 83.44 161 GLY A O 1
ATOM 1205 N N . LYS A 1 162 ? 14.035 4.406 -20.299 1.00 93.50 162 LYS A N 1
ATOM 1206 C CA . LYS A 1 162 ? 12.969 3.858 -19.458 1.00 93.50 162 LYS A CA 1
ATOM 1207 C C . LYS A 1 162 ? 12.892 2.349 -19.601 1.00 93.50 162 LYS A C 1
ATOM 1209 O O . LYS A 1 162 ? 12.950 1.819 -20.708 1.00 93.50 162 LYS A O 1
ATOM 1214 N N . PHE A 1 163 ? 12.662 1.683 -18.478 1.00 95.25 163 PHE A N 1
ATOM 1215 C CA . PHE A 1 163 ? 12.345 0.263 -18.429 1.00 95.25 163 PHE A CA 1
ATOM 1216 C C . PHE A 1 163 ? 10.835 0.089 -18.364 1.00 95.25 163 PHE A C 1
ATOM 1218 O O . PHE A 1 163 ? 10.164 0.719 -17.551 1.00 95.25 163 PHE A O 1
ATOM 1225 N N . VAL A 1 164 ? 10.299 -0.787 -19.200 1.00 96.75 164 VAL A N 1
ATOM 1226 C CA . VAL A 1 164 ? 8.909 -1.228 -19.142 1.00 96.75 164 VAL A CA 1
ATOM 1227 C C . VAL A 1 164 ? 8.905 -2.697 -18.766 1.00 96.75 164 VAL A C 1
ATOM 1229 O O . VAL A 1 164 ? 9.474 -3.511 -19.492 1.00 96.75 164 VAL A O 1
ATOM 1232 N N . ILE A 1 165 ? 8.268 -3.016 -17.643 1.00 96.31 165 ILE A N 1
ATOM 1233 C CA . ILE A 1 165 ? 8.125 -4.376 -17.119 1.00 96.31 165 ILE A CA 1
ATOM 1234 C C . ILE A 1 165 ? 6.659 -4.769 -17.219 1.00 96.31 165 ILE A C 1
ATOM 1236 O O . ILE A 1 165 ? 5.801 -4.105 -16.642 1.00 96.31 165 ILE A O 1
ATOM 1240 N N . GLU A 1 166 ? 6.378 -5.837 -17.950 1.00 96.19 166 GLU A N 1
ATOM 1241 C CA . GLU A 1 166 ? 5.031 -6.321 -18.224 1.00 96.19 166 GLU A CA 1
ATOM 1242 C C . GLU A 1 166 ? 4.865 -7.758 -17.721 1.00 96.19 166 GLU A C 1
ATOM 1244 O O . GLU A 1 166 ? 5.711 -8.621 -17.970 1.00 96.19 166 GLU A O 1
ATOM 1249 N N . TYR A 1 167 ? 3.767 -8.016 -17.013 1.00 95.62 167 TYR A N 1
ATOM 1250 C CA . TYR A 1 167 ? 3.425 -9.329 -16.477 1.00 95.62 167 TYR A CA 1
ATOM 1251 C C . TYR A 1 167 ? 1.911 -9.492 -16.390 1.00 95.62 167 TYR A C 1
ATOM 1253 O O . TYR A 1 167 ? 1.253 -8.739 -15.680 1.00 95.62 167 TYR A O 1
ATOM 1261 N N . LYS A 1 168 ? 1.348 -10.478 -17.100 1.00 94.56 168 LYS A N 1
ATOM 1262 C CA . LYS A 1 168 ? -0.088 -10.820 -17.050 1.00 94.56 168 LYS A CA 1
ATOM 1263 C C . LYS A 1 168 ? -1.028 -9.596 -17.071 1.00 94.56 168 LYS A C 1
ATOM 1265 O O . LYS A 1 168 ? -1.907 -9.459 -16.226 1.00 94.56 168 LYS A O 1
ATOM 1270 N N . GLY A 1 169 ? -0.817 -8.673 -18.010 1.00 92.50 169 GLY A N 1
ATOM 1271 C CA . GLY A 1 169 ? -1.646 -7.470 -18.163 1.00 92.50 169 GLY A CA 1
ATOM 1272 C C . GLY A 1 169 ? -1.319 -6.305 -17.218 1.00 92.50 169 GLY A C 1
ATOM 1273 O O . GLY A 1 169 ? -1.823 -5.206 -17.445 1.00 92.50 169 GLY A O 1
ATOM 1274 N N . LEU A 1 170 ? -0.452 -6.496 -16.217 1.00 95.75 170 LEU A N 1
ATOM 1275 C CA . LEU A 1 170 ? 0.178 -5.408 -15.467 1.00 95.75 170 LEU A CA 1
ATOM 1276 C C . LEU A 1 170 ? 1.379 -4.859 -16.222 1.00 95.75 170 LEU A C 1
ATOM 1278 O O . LEU A 1 170 ? 2.198 -5.623 -16.734 1.00 95.75 170 LEU A O 1
ATOM 1282 N N . LYS A 1 171 ? 1.531 -3.536 -16.211 1.00 96.81 171 LYS A N 1
ATOM 1283 C CA . LYS A 1 171 ? 2.674 -2.852 -16.809 1.00 96.81 171 LYS A CA 1
ATOM 1284 C C . LYS A 1 171 ? 3.214 -1.775 -15.880 1.00 96.81 171 LYS A C 1
ATOM 1286 O O . LYS A 1 171 ? 2.490 -0.870 -15.472 1.00 96.81 171 LYS A O 1
ATOM 1291 N N . TYR A 1 172 ? 4.510 -1.841 -15.616 1.00 97.75 172 TYR A N 1
ATOM 1292 C CA . TYR A 1 172 ? 5.274 -0.854 -14.864 1.00 97.75 172 TYR A CA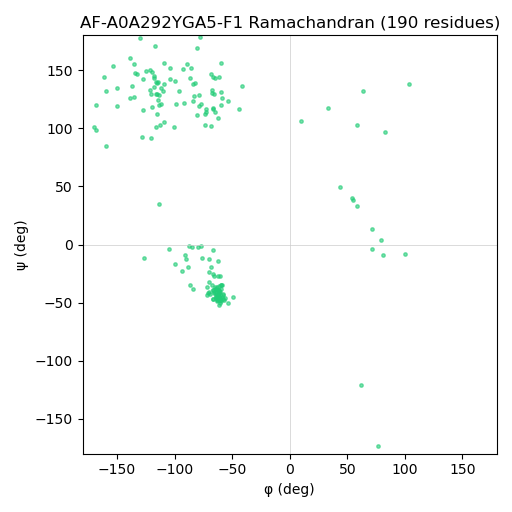 1
ATOM 1293 C C . TYR A 1 172 ? 6.202 -0.110 -15.807 1.00 97.75 172 TYR A C 1
ATOM 1295 O O . TYR A 1 172 ? 6.849 -0.721 -16.653 1.00 97.75 172 TYR A O 1
ATOM 1303 N N . THR A 1 173 ? 6.298 1.202 -15.641 1.00 97.75 173 THR A N 1
ATOM 1304 C CA . THR A 1 173 ? 7.300 2.032 -16.311 1.00 97.75 173 THR A CA 1
ATOM 1305 C C . THR A 1 173 ? 8.235 2.594 -15.258 1.00 97.75 173 THR A C 1
ATOM 1307 O O . THR A 1 173 ? 7.781 3.245 -14.318 1.00 97.75 173 THR A O 1
ATOM 1310 N N . LEU A 1 174 ? 9.532 2.358 -15.415 1.00 97.81 174 LEU A N 1
ATOM 1311 C CA . LEU A 1 174 ? 10.575 2.822 -14.517 1.00 97.81 174 LEU A CA 1
ATOM 1312 C C . LEU A 1 174 ? 11.536 3.750 -15.246 1.00 97.81 174 LEU A C 1
ATOM 1314 O O . LEU A 1 174 ? 11.903 3.505 -16.394 1.00 97.81 174 LEU A O 1
ATOM 1318 N N . THR A 1 175 ? 12.001 4.770 -14.537 1.00 95.00 175 THR A N 1
ATOM 1319 C CA . THR A 1 175 ? 13.096 5.637 -14.976 1.00 95.00 175 THR A CA 1
ATOM 1320 C C . THR A 1 175 ? 14.271 5.455 -14.026 1.00 95.00 175 THR A C 1
ATOM 1322 O O . THR A 1 175 ? 14.084 5.365 -12.807 1.00 95.00 175 THR A O 1
ATOM 1325 N N . LYS A 1 176 ? 15.487 5.405 -14.572 1.00 91.00 176 LYS A N 1
ATOM 1326 C CA . LYS A 1 176 ? 16.708 5.401 -13.763 1.00 91.00 176 LYS A CA 1
ATOM 1327 C C . LYS A 1 176 ? 16.873 6.755 -13.065 1.00 91.00 176 LYS A C 1
ATOM 1329 O O . LYS A 1 176 ? 16.788 7.801 -13.701 1.00 91.00 176 LYS A O 1
ATOM 1334 N N . ASN A 1 177 ? 17.112 6.733 -11.759 1.00 84.56 177 ASN A N 1
ATOM 1335 C CA . ASN A 1 177 ? 17.340 7.906 -10.923 1.00 84.56 177 ASN A CA 1
ATOM 1336 C C . ASN A 1 177 ? 18.634 7.703 -10.121 1.00 84.56 177 ASN A C 1
ATOM 1338 O O . ASN A 1 177 ? 18.635 7.060 -9.065 1.00 84.56 177 ASN A O 1
ATOM 1342 N N . GLY A 1 178 ? 19.751 8.188 -10.671 1.00 84.50 178 GLY A N 1
ATOM 1343 C CA . GLY A 1 178 ? 21.089 7.898 -10.151 1.00 84.50 178 GLY A CA 1
ATOM 1344 C C . GLY A 1 178 ? 21.394 6.398 -10.204 1.00 84.50 178 GLY A C 1
ATOM 1345 O O . GLY A 1 178 ? 21.352 5.784 -11.271 1.00 84.50 178 GLY A O 1
ATOM 1346 N N . GLU A 1 179 ? 21.675 5.807 -9.044 1.00 83.94 179 GLU A N 1
ATOM 1347 C CA . GLU A 1 179 ? 21.946 4.369 -8.882 1.00 83.94 179 GLU A CA 1
ATOM 1348 C C . GLU A 1 179 ? 20.676 3.524 -8.669 1.00 83.94 179 GLU A C 1
ATOM 1350 O O . GLU A 1 179 ? 20.751 2.305 -8.541 1.00 83.94 179 GLU A O 1
ATOM 1355 N N . SER A 1 180 ? 19.499 4.156 -8.634 1.00 88.00 180 SER A N 1
ATOM 1356 C CA . SER A 1 180 ? 18.220 3.502 -8.335 1.00 88.00 180 SER A CA 1
ATOM 1357 C C . SER A 1 180 ? 17.242 3.558 -9.509 1.00 88.00 180 SER A C 1
ATOM 1359 O O . SER A 1 180 ? 17.463 4.266 -10.493 1.00 88.00 180 SER A O 1
ATOM 1361 N N . TYR A 1 181 ? 16.132 2.829 -9.397 1.00 94.31 181 TYR A N 1
ATOM 1362 C CA . TYR A 1 181 ? 15.009 2.909 -10.327 1.00 94.31 181 TYR A CA 1
ATOM 1363 C C . TYR A 1 181 ? 13.769 3.417 -9.603 1.00 94.31 181 TYR A C 1
ATOM 1365 O O . TYR A 1 181 ? 13.496 3.020 -8.470 1.00 94.31 181 TYR A O 1
ATOM 1373 N N . LYS A 1 182 ? 13.011 4.277 -10.281 1.00 95.88 182 LYS A N 1
ATOM 1374 C CA . LYS A 1 182 ? 11.770 4.857 -9.772 1.00 95.88 182 LYS A CA 1
ATOM 1375 C C . LYS A 1 182 ? 10.619 4.498 -10.701 1.00 95.88 182 LYS A C 1
ATOM 1377 O O . LYS A 1 182 ? 10.725 4.723 -11.906 1.00 95.88 182 LYS A O 1
ATOM 1382 N N . ILE A 1 183 ? 9.524 3.970 -10.159 1.00 97.81 183 ILE A N 1
ATOM 1383 C CA . ILE A 1 183 ? 8.307 3.684 -10.924 1.00 97.81 183 ILE A CA 1
ATOM 1384 C C . ILE A 1 183 ? 7.614 5.004 -11.245 1.00 97.81 183 ILE A C 1
ATOM 1386 O O . ILE A 1 183 ? 7.129 5.684 -10.351 1.00 97.81 183 ILE A O 1
ATOM 1390 N N . VAL A 1 184 ? 7.543 5.358 -12.521 1.00 97.38 184 VAL A N 1
ATOM 1391 C CA . VAL A 1 184 ? 6.890 6.580 -13.015 1.00 97.38 184 VAL A CA 1
ATOM 1392 C C . VAL A 1 184 ? 5.540 6.310 -13.674 1.00 97.38 184 VAL A C 1
ATOM 1394 O O . VAL A 1 184 ? 4.844 7.242 -14.061 1.00 97.38 184 VAL A O 1
ATOM 1397 N N . GLY A 1 185 ? 5.154 5.042 -13.806 1.00 97.31 185 GLY A N 1
ATOM 1398 C CA . GLY A 1 185 ? 3.846 4.659 -14.318 1.00 97.31 185 GLY A CA 1
ATOM 1399 C C . GLY A 1 185 ? 3.494 3.227 -13.950 1.00 97.31 185 GLY A C 1
ATOM 1400 O O . GLY A 1 185 ? 4.362 2.353 -13.936 1.00 97.31 185 GLY A O 1
ATOM 1401 N N . LYS A 1 186 ? 2.210 3.001 -13.680 1.00 97.19 186 LYS A N 1
ATOM 1402 C CA . LYS A 1 186 ? 1.613 1.683 -13.490 1.00 97.19 186 LYS A CA 1
ATOM 1403 C C . LYS A 1 186 ? 0.262 1.649 -14.192 1.00 97.19 186 LYS A C 1
ATOM 1405 O O . LYS A 1 186 ? -0.580 2.526 -13.989 1.00 97.19 186 LYS A O 1
ATOM 1410 N N . GLU A 1 187 ? 0.093 0.666 -15.061 1.00 95.19 187 GLU A N 1
ATOM 1411 C CA . GLU A 1 187 ? -1.051 0.532 -15.955 1.00 95.19 187 GLU A CA 1
ATOM 1412 C C . GLU A 1 187 ? -1.554 -0.913 -15.953 1.00 95.19 187 GLU A C 1
ATOM 1414 O O . GLU A 1 187 ? -0.801 -1.854 -15.691 1.00 95.19 187 GLU A O 1
ATOM 1419 N N . GLY A 1 188 ? -2.831 -1.075 -16.294 1.00 92.75 188 GLY A N 1
ATOM 1420 C CA . GLY A 1 188 ? -3.471 -2.380 -16.385 1.00 92.75 188 GLY A CA 1
ATOM 1421 C C . GLY A 1 188 ? -3.831 -2.995 -15.033 1.00 92.75 188 GLY A C 1
ATOM 1422 O O . GLY A 1 188 ? -3.752 -2.360 -13.976 1.00 92.75 188 GLY A O 1
ATOM 1423 N N . GLN A 1 189 ? -4.294 -4.239 -15.100 1.00 91.00 189 GLN A N 1
ATOM 1424 C CA . GLN A 1 189 ? -4.674 -5.042 -13.946 1.00 91.00 189 GLN A CA 1
ATOM 1425 C C . GLN A 1 189 ? -4.091 -6.444 -14.071 1.00 91.00 189 GLN A C 1
ATOM 1427 O O . GLN A 1 189 ? -3.982 -6.957 -15.185 1.00 91.00 189 GLN A O 1
ATOM 1432 N N . LEU A 1 190 ? -3.754 -7.066 -12.941 1.00 90.62 190 LEU A N 1
ATOM 1433 C CA . LEU A 1 190 ? -3.260 -8.437 -12.926 1.00 90.62 190 LEU A CA 1
ATOM 1434 C C . LEU A 1 190 ? -4.360 -9.393 -13.403 1.00 90.62 190 LEU A C 1
ATOM 1436 O O . LEU A 1 190 ? -5.395 -9.557 -12.753 1.00 90.62 190 LEU A O 1
ATOM 1440 N N . GLN A 1 191 ? -4.129 -10.025 -14.547 1.00 88.19 191 GLN A N 1
ATOM 1441 C CA . GLN A 1 191 ? -5.010 -11.034 -15.125 1.00 88.19 191 GLN A CA 1
ATOM 1442 C C . GLN A 1 191 ? -4.656 -12.413 -14.554 1.00 88.19 191 GLN A C 1
ATOM 1444 O O . GLN A 1 191 ? -3.488 -12.701 -14.288 1.00 88.19 191 GLN A O 1
ATOM 1449 N N . LYS A 1 192 ? -5.669 -13.255 -14.324 1.00 79.94 192 LYS A N 1
ATOM 1450 C CA . LYS A 1 192 ? -5.483 -14.600 -13.756 1.00 79.94 192 LYS A CA 1
ATOM 1451 C C . LYS A 1 192 ? -4.892 -15.556 -14.788 1.00 79.94 192 LYS A C 1
ATOM 1453 O O . LYS A 1 192 ? -5.497 -15.652 -15.875 1.00 79.94 192 LYS A O 1
#

Mean predicted aligned error: 11.12 Å

Radius of gyration: 25.73 Å; Cα contacts (8 Å, |Δi|>4): 243; chains: 1; bounding box: 76×28×75 Å

Foldseek 3Di:
DDDDDDDDDDDDDDDDDDDDDDDDDDDDDDDPPVVVVVVVVLVQQVVLQQVLLVLLLVQWDWDWFDDPNDIDTFIAGPDDLVVSLVSSVVAEPSVQSSVLNVVFWDDPVVQVVVLVRQVRVCVVVVHDRDRGPTTGDPCSRCQFGPPPDDSVQWDWDDDPQWIWIDHQQWIWIWHDDPPHIHTHDIDGGRHD

Solvent-accessible surface area (backbone atoms only — not comparable to full-atom values): 11534 Å² total; per-residue (Å²): 134,91,80,93,82,91,86,82,91,79,84,79,87,80,86,77,90,74,90,78,90,78,93,74,88,84,79,84,88,74,77,76,68,65,63,58,55,52,54,51,53,52,51,49,50,50,51,40,52,49,53,38,48,51,55,56,49,68,41,50,42,82,44,73,20,27,58,96,88,39,84,42,77,45,30,27,60,78,50,56,69,70,60,44,32,59,60,43,39,76,33,23,33,55,68,55,39,43,53,58,56,58,70,24,45,48,56,69,68,56,36,53,51,49,40,52,15,33,40,49,35,20,59,77,68,75,46,86,69,75,80,72,96,58,31,38,38,66,83,48,56,61,56,72,48,74,77,88,66,52,79,89,71,43,48,73,48,77,58,96,77,27,42,36,43,35,43,58,60,26,34,38,31,30,36,70,53,88,96,44,49,28,36,70,40,77,46,76,51,61,57,132

Sequence (192 aa):
MKKMSTLLLAATLVVTAAAGVGCSSGKQAASTEAKKDDSQAQRTAYAAVLLAEDRFQGMFEAKQGLEGGKEVAFYVPNKSQEAAIEFLSTSWDKEVAKKEFEAVLGDKALLDKANKAFEEKAKADKKEFKPVAAVAVKEKIGANAINGAKFEDVKISEKDGKFVIEYKGLKYTLTKNGESYKIVGKEGQLQK

Nearest PDB structures (foldseek):
  6zsb-assembly1_AF  TM=4.150E-01  e=2.458E-01  Homo sapiens
  8whx-assembly1_h  TM=3.365E-01  e=6.626E-01  Mycolicibacterium smegmatis MC2 155
  3zxu-assembly2_D  TM=2.641E-01  e=3.920E-01  Kluyveromyces lactis NRRL Y-1140
  8uu5-assembly1_g  TM=2.153E-01  e=2.928E-01  Listeria innocua
  3zxu-assembly1_B  TM=2.653E-01  e=3.920E-01  Kluyveromyces lactis NRRL Y-1140

Organism: NCBI:txid1348429

Secondary structure (DSSP, 8-state):
-------------------------------SSHHHHHHHHHHHHHHHHHHHHHHHHTTEEEEEEEETTEEEEEEEESS-HHHHHHHHTTTB-HHHHHHHHHHHB--HHHHHHHHHHHHHHHHHTT------S--B-GGGTTTT--TT--GGGSEEEEETTEEEEEETTEEEEEEEETTEEEEEEEES----